Protein AF-A0A0U9HK05-F1 (afdb_monomer)

Radius of gyration: 22.25 Å; Cα contacts (8 Å, |Δi|>4): 189; chains: 1; bounding box: 46×42×66 Å

Secondary structure (DSSP, 8-state):
----HHHHHHHHHHHHHHHHHTT--------S-----------------------TTSEEEEEEESS-TTEEEEEEES--SSHHHHHHHHHHHHSTTTEEE-PPPS----EEEEEEEETTEEEEEEEEEETTSSPPPPHHHHHHHHHHHHH---HHHHHHHHHHHHHHHHHHHHHHHHHHH--

Foldseek 3Di:
DDPPVVVVVVVVVVVVVVVVVVPDPDDPDDDDDDDDPPPPPDDDDPDDDQPLDDDPQWDWWKKAFPVARQKIKIWIANDDDCLVVQLVVQCCVQVVNTIDGDDDDPDGDKAWDDWADDSNRTLTGMIMDGNVDDDDDDPVSVVSSNVSSHPGDPSVRVVVVCVPVVVVVVVVVVVVVVVVVVD

Solvent-accessible surface area (backbone atoms only — not comparable to full-atom values): 11291 Å² total; per-residue (Å²): 133,80,78,57,69,64,59,59,49,50,53,52,49,52,51,51,52,57,55,50,71,75,65,61,92,72,78,95,68,98,81,80,85,81,81,80,72,78,74,81,77,80,80,85,79,95,65,97,64,94,70,63,66,79,63,85,79,43,44,76,48,36,32,28,34,64,89,43,80,51,34,35,39,36,44,34,22,74,56,78,77,62,45,54,59,53,47,52,50,47,43,58,70,76,32,47,88,43,36,42,83,47,77,79,72,92,70,70,66,72,41,82,74,47,78,45,67,58,96,83,39,81,49,25,34,39,26,39,31,47,78,80,58,94,63,80,80,63,63,68,51,52,50,44,53,52,48,48,42,71,76,51,74,55,58,68,60,52,48,52,50,51,67,53,50,52,59,51,53,51,50,53,51,50,53,53,55,52,59,67,70,78,110

Structure (mmCIF, N/CA/C/O backbone):
data_AF-A0A0U9HK05-F1
#
_entry.id   AF-A0A0U9HK05-F1
#
loop_
_atom_site.group_PDB
_atom_site.id
_atom_site.type_symbol
_atom_site.label_atom_id
_atom_site.label_alt_id
_atom_site.label_comp_id
_atom_site.label_asym_id
_atom_site.label_entity_id
_atom_site.label_seq_id
_atom_site.pdbx_PDB_ins_code
_atom_site.Cartn_x
_atom_site.Cartn_y
_atom_site.Cartn_z
_atom_site.occupancy
_atom_site.B_iso_or_equiv
_atom_site.auth_seq_id
_atom_site.auth_comp_id
_atom_site.auth_asym_id
_atom_site.auth_atom_id
_atom_site.pdbx_PDB_model_num
ATOM 1 N N . MET A 1 1 ? 31.396 -0.029 -44.893 1.00 49.19 1 MET A N 1
ATOM 2 C CA . MET A 1 1 ? 31.646 0.138 -43.444 1.00 49.19 1 MET A CA 1
ATOM 3 C C . MET A 1 1 ? 31.163 -1.107 -42.710 1.00 49.19 1 MET A C 1
ATOM 5 O O . MET A 1 1 ? 29.984 -1.420 -42.778 1.00 49.19 1 MET A O 1
ATOM 9 N N . ARG A 1 2 ? 32.070 -1.879 -42.094 1.00 50.31 2 ARG A N 1
ATOM 10 C CA . ARG A 1 2 ? 31.708 -3.057 -41.290 1.00 50.31 2 ARG A CA 1
ATOM 11 C C . ARG A 1 2 ? 31.302 -2.562 -39.906 1.00 50.31 2 ARG A C 1
ATOM 13 O O . ARG A 1 2 ? 32.179 -2.267 -39.101 1.00 50.31 2 ARG A O 1
ATOM 20 N N . MET A 1 3 ? 29.998 -2.455 -39.641 1.00 43.31 3 MET A N 1
ATOM 21 C CA . MET A 1 3 ? 29.512 -2.382 -38.263 1.00 43.31 3 MET A CA 1
ATOM 22 C C . MET A 1 3 ? 30.142 -3.551 -37.507 1.00 43.31 3 MET A C 1
ATOM 24 O O . MET A 1 3 ? 29.974 -4.715 -37.882 1.00 43.31 3 MET A O 1
ATOM 28 N N . SER A 1 4 ? 30.971 -3.216 -36.521 1.00 52.31 4 SER A N 1
ATOM 29 C CA . SER A 1 4 ? 31.701 -4.181 -35.715 1.00 52.31 4 SER A CA 1
ATOM 30 C C . SER A 1 4 ? 30.691 -5.145 -35.104 1.00 52.31 4 SER A C 1
ATOM 32 O O . SER A 1 4 ? 29.853 -4.739 -34.299 1.00 52.31 4 SER A O 1
ATOM 34 N N . ARG A 1 5 ? 30.758 -6.424 -35.495 1.00 58.81 5 ARG A N 1
ATOM 35 C CA . ARG A 1 5 ? 29.936 -7.511 -34.934 1.00 58.81 5 ARG A CA 1
ATOM 36 C C . ARG A 1 5 ? 29.967 -7.516 -33.396 1.00 58.81 5 ARG A C 1
ATOM 38 O O . ARG A 1 5 ? 29.021 -7.981 -32.772 1.00 58.81 5 ARG A O 1
ATOM 45 N N . SER A 1 6 ? 31.002 -6.928 -32.798 1.00 59.84 6 SER A N 1
ATOM 46 C CA . SER A 1 6 ? 31.163 -6.737 -31.360 1.00 59.84 6 SER A CA 1
ATOM 47 C C . SER A 1 6 ? 30.109 -5.818 -30.727 1.00 59.84 6 SER A C 1
ATOM 49 O O . SER A 1 6 ? 29.679 -6.097 -29.615 1.00 59.84 6 SER A O 1
ATOM 51 N N . LEU A 1 7 ? 29.641 -4.765 -31.411 1.00 55.72 7 LEU A N 1
ATOM 52 C CA . LEU A 1 7 ? 28.614 -3.855 -30.867 1.00 55.72 7 LEU A CA 1
ATOM 53 C C . LEU A 1 7 ? 27.228 -4.510 -30.823 1.00 55.72 7 LEU A C 1
ATOM 55 O O . LEU A 1 7 ? 26.486 -4.333 -29.862 1.00 55.72 7 LEU A O 1
ATOM 59 N N . LEU A 1 8 ? 26.915 -5.319 -31.835 1.00 55.50 8 LEU A N 1
ATOM 60 C CA . LEU A 1 8 ? 25.677 -6.099 -31.901 1.00 55.50 8 LEU A CA 1
ATOM 61 C C . LEU A 1 8 ? 25.679 -7.239 -30.871 1.00 55.50 8 LEU A C 1
ATOM 63 O O . LEU A 1 8 ? 24.661 -7.518 -30.248 1.00 55.50 8 LEU A O 1
ATOM 67 N N . LEU A 1 9 ? 26.838 -7.859 -30.635 1.00 61.66 9 LEU A N 1
ATOM 68 C CA . LEU A 1 9 ? 26.995 -8.853 -29.572 1.00 61.66 9 LEU A CA 1
ATOM 69 C C . LEU A 1 9 ? 26.862 -8.230 -28.177 1.00 61.66 9 LEU A C 1
ATOM 71 O O . LEU A 1 9 ? 26.239 -8.839 -27.315 1.00 61.66 9 LEU A O 1
ATOM 75 N N . LEU A 1 10 ? 27.381 -7.019 -27.955 1.00 60.16 10 LEU A N 1
ATOM 76 C CA . LEU A 1 10 ? 27.265 -6.322 -26.669 1.00 60.16 10 LEU A CA 1
ATOM 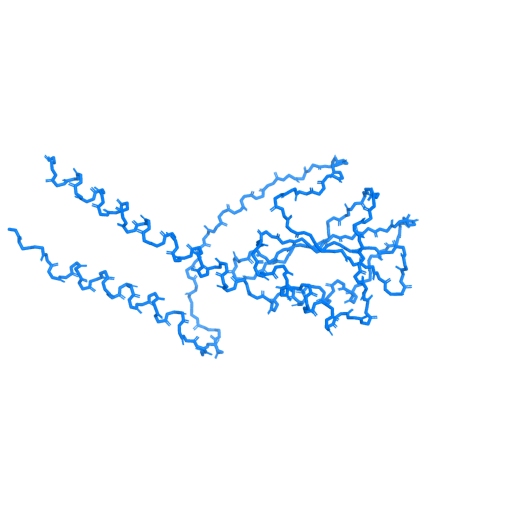77 C C . LEU A 1 10 ? 25.824 -5.909 -26.350 1.00 60.16 10 LEU A C 1
ATOM 79 O O . LEU A 1 10 ? 25.394 -6.076 -25.210 1.00 60.16 10 LEU A O 1
ATOM 83 N N . SER A 1 11 ? 25.059 -5.428 -27.334 1.00 55.12 11 SER A N 1
ATOM 84 C CA . SER A 1 11 ? 23.651 -5.079 -27.112 1.00 55.12 11 SER A CA 1
ATOM 85 C C . SER A 1 11 ? 22.790 -6.317 -26.855 1.00 55.12 11 SER A C 1
ATOM 87 O O . SER A 1 11 ? 21.985 -6.316 -25.927 1.00 55.12 11 SER A O 1
ATOM 89 N N . VAL A 1 12 ? 23.009 -7.411 -27.592 1.00 62.38 12 VAL A N 1
ATOM 90 C CA . VAL A 1 12 ? 22.304 -8.683 -27.364 1.00 62.38 12 VAL A CA 1
ATOM 91 C C . VAL A 1 12 ? 22.686 -9.299 -26.012 1.00 62.38 12 VAL A C 1
ATOM 93 O O . VAL A 1 12 ? 21.810 -9.789 -25.302 1.00 62.38 12 VAL A O 1
ATOM 96 N N . LEU A 1 13 ? 23.958 -9.221 -25.603 1.00 60.91 13 LEU A N 1
ATOM 97 C CA . LEU A 1 13 ? 24.407 -9.684 -24.287 1.00 60.91 13 LEU A CA 1
ATOM 98 C C . LEU A 1 13 ? 23.786 -8.851 -23.154 1.00 60.91 13 LEU A C 1
ATOM 100 O O . LEU A 1 13 ? 23.358 -9.422 -22.155 1.00 60.91 13 LEU A O 1
ATOM 104 N N . ALA A 1 14 ? 23.675 -7.529 -23.317 1.00 61.16 14 ALA A N 1
ATOM 105 C CA . ALA A 1 14 ? 23.023 -6.647 -22.347 1.00 61.16 14 ALA A CA 1
ATOM 106 C C . ALA A 1 14 ? 21.520 -6.947 -22.209 1.00 61.16 14 ALA A C 1
ATOM 108 O O . ALA A 1 14 ? 21.001 -6.996 -21.094 1.00 61.16 14 ALA A O 1
ATOM 109 N N . VAL A 1 15 ? 20.834 -7.229 -23.323 1.00 58.66 15 VAL A N 1
ATOM 110 C CA . VAL A 1 15 ? 19.419 -7.637 -23.326 1.00 58.66 15 VAL A CA 1
ATOM 111 C C . VAL A 1 15 ? 19.239 -9.015 -22.677 1.00 58.66 15 VAL A C 1
ATOM 113 O O . VAL A 1 15 ? 18.324 -9.197 -21.879 1.00 58.66 15 VAL A O 1
ATOM 116 N N . LEU A 1 16 ? 20.134 -9.973 -22.943 1.00 52.41 16 LEU A N 1
ATOM 117 C CA . LEU A 1 16 ? 20.108 -11.300 -22.312 1.00 52.41 16 LEU A CA 1
ATOM 118 C C . LEU A 1 16 ? 20.439 -11.253 -20.812 1.00 52.41 16 LEU A C 1
ATOM 120 O O . LEU A 1 16 ? 19.853 -12.008 -20.039 1.00 52.41 16 LEU A O 1
ATOM 124 N N . LEU A 1 17 ? 21.334 -10.359 -20.384 1.00 55.28 17 LEU A N 1
ATOM 125 C CA . LEU A 1 17 ? 21.619 -10.105 -18.968 1.00 55.28 17 LEU A CA 1
ATOM 126 C C . LEU A 1 17 ? 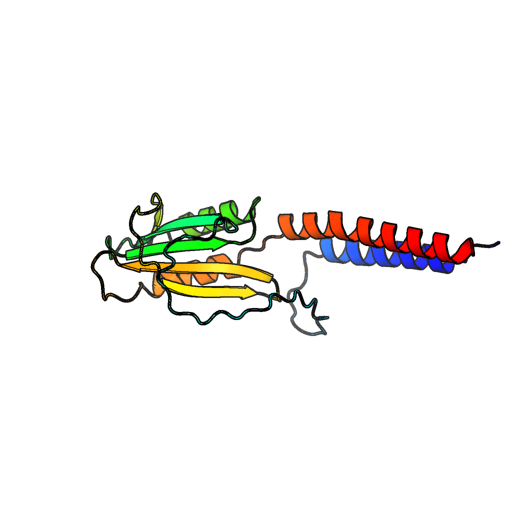20.408 -9.478 -18.267 1.00 55.28 17 LEU A C 1
ATOM 128 O O . LEU A 1 17 ? 20.022 -9.949 -17.200 1.00 55.28 17 LEU A O 1
ATOM 132 N N . ALA A 1 18 ? 19.747 -8.499 -18.891 1.00 52.81 18 ALA A N 1
ATOM 133 C CA . ALA A 1 18 ? 18.520 -7.902 -18.360 1.00 52.81 18 ALA A CA 1
ATOM 134 C C . ALA A 1 18 ? 17.355 -8.911 -18.294 1.00 52.81 18 ALA A C 1
ATOM 136 O O . ALA A 1 18 ? 16.607 -8.924 -17.319 1.00 52.81 18 ALA A O 1
ATOM 137 N N . ALA A 1 19 ? 17.239 -9.806 -19.282 1.00 48.12 19 ALA A N 1
ATOM 138 C CA . ALA A 1 19 ? 16.234 -10.870 -19.303 1.00 48.12 19 ALA A CA 1
ATOM 139 C C . ALA A 1 19 ? 16.541 -12.019 -18.322 1.00 48.12 19 ALA A C 1
ATOM 141 O O . ALA A 1 19 ? 15.626 -12.662 -17.811 1.00 48.12 19 ALA A O 1
ATOM 142 N N . ARG A 1 20 ? 17.816 -12.288 -18.004 1.00 44.47 20 ARG A N 1
ATOM 143 C CA . ARG A 1 20 ? 18.160 -13.248 -16.942 1.00 44.47 20 ARG A CA 1
ATOM 144 C C . ARG A 1 20 ? 17.818 -12.722 -15.552 1.00 44.47 20 ARG A C 1
ATOM 146 O O . ARG A 1 20 ? 17.373 -13.513 -14.724 1.00 44.47 20 ARG A O 1
ATOM 153 N N . VAL A 1 21 ? 17.946 -11.415 -15.314 1.00 44.81 21 VAL A N 1
ATOM 154 C CA . VAL A 1 21 ? 17.587 -10.779 -14.031 1.00 44.81 21 VAL A CA 1
ATOM 155 C C . VAL A 1 21 ? 16.088 -10.900 -13.721 1.00 44.81 21 VAL A C 1
ATOM 157 O O . VAL A 1 21 ? 15.712 -10.932 -12.554 1.00 44.81 21 VAL A O 1
ATOM 160 N N . THR A 1 22 ? 15.223 -11.054 -14.727 1.00 44.94 22 THR A N 1
ATOM 161 C CA . THR A 1 22 ? 13.774 -11.216 -14.522 1.00 44.94 22 THR A CA 1
ATOM 162 C C . THR A 1 22 ? 13.305 -12.667 -14.368 1.00 44.94 22 THR A C 1
ATOM 164 O O . THR A 1 22 ? 12.152 -12.876 -13.999 1.00 44.94 22 THR A O 1
ATOM 167 N N . SER A 1 23 ? 14.165 -13.670 -14.600 1.00 41.97 23 SER A N 1
ATOM 168 C CA . SER A 1 23 ? 13.777 -15.098 -14.563 1.00 41.97 23 SER A CA 1
ATOM 169 C C . SER A 1 23 ? 14.370 -15.915 -13.409 1.00 41.97 23 SER A C 1
ATOM 171 O O . SER A 1 23 ? 14.000 -17.073 -13.231 1.00 41.97 23 SER A O 1
ATOM 173 N N . ALA A 1 24 ? 15.256 -15.340 -12.594 1.00 41.91 24 ALA A N 1
ATOM 174 C CA . ALA A 1 24 ? 15.818 -16.042 -11.445 1.00 41.91 24 ALA A CA 1
ATOM 175 C C . ALA A 1 24 ? 14.900 -15.904 -10.219 1.00 41.91 24 ALA A C 1
ATOM 177 O O . ALA A 1 24 ? 14.986 -14.946 -9.454 1.00 41.91 24 ALA A O 1
ATOM 178 N N . GLN A 1 25 ? 14.041 -16.906 -10.027 1.00 43.03 25 GLN A N 1
ATOM 179 C CA . GLN A 1 25 ? 13.329 -17.189 -8.776 1.00 43.03 25 GLN A CA 1
ATOM 180 C C . GLN A 1 25 ? 14.249 -17.617 -7.613 1.00 43.03 25 GLN A C 1
ATOM 182 O O . GLN A 1 25 ? 13.749 -17.919 -6.536 1.00 43.03 25 GLN A O 1
ATOM 187 N N . ASP A 1 26 ? 15.572 -17.570 -7.769 1.00 39.78 26 ASP A N 1
ATOM 188 C CA . ASP A 1 26 ? 16.529 -17.985 -6.746 1.00 39.78 26 ASP A CA 1
ATOM 189 C C . ASP A 1 26 ? 17.519 -16.862 -6.442 1.00 39.78 26 ASP A C 1
ATOM 191 O O . ASP A 1 26 ? 18.476 -16.680 -7.181 1.00 39.78 26 ASP A O 1
ATOM 195 N N . PHE A 1 27 ? 17.320 -16.121 -5.347 1.00 39.31 27 PHE A N 1
ATOM 196 C CA . PHE A 1 27 ? 18.431 -15.495 -4.612 1.00 39.31 27 PHE A CA 1
ATOM 197 C C . PHE A 1 27 ? 18.046 -15.255 -3.141 1.00 39.31 27 PHE A C 1
ATOM 199 O O . PHE A 1 27 ? 17.923 -14.131 -2.650 1.00 39.31 27 PHE A O 1
ATOM 206 N N . MET A 1 28 ? 17.891 -16.365 -2.412 1.00 37.56 28 MET A N 1
ATOM 207 C CA . MET A 1 28 ? 18.321 -16.448 -1.016 1.00 37.56 28 MET A CA 1
ATOM 208 C C . MET A 1 28 ? 19.861 -16.500 -0.985 1.00 37.56 28 MET A C 1
ATOM 210 O O . MET A 1 28 ? 20.426 -17.584 -0.986 1.00 37.56 28 MET A O 1
ATOM 214 N N . ASN A 1 29 ? 20.552 -15.355 -1.001 1.00 30.38 29 ASN A N 1
ATOM 215 C CA . ASN A 1 29 ? 21.836 -15.161 -0.301 1.00 30.38 29 ASN A CA 1
ATOM 216 C C . ASN A 1 29 ? 22.283 -13.688 -0.413 1.00 30.38 29 ASN A C 1
ATOM 218 O O . ASN A 1 29 ? 22.373 -13.179 -1.534 1.00 30.38 29 ASN A O 1
ATOM 222 N N . PRO A 1 30 ? 22.566 -12.976 0.694 1.00 41.75 30 PRO A N 1
ATOM 223 C CA . PRO A 1 30 ? 22.964 -11.579 0.669 1.00 41.75 30 PRO A CA 1
ATOM 224 C C . PRO A 1 30 ? 24.490 -11.464 0.746 1.00 41.75 30 PRO A C 1
ATOM 226 O O . PRO A 1 30 ? 25.056 -11.198 1.800 1.00 41.75 30 PRO A O 1
ATOM 229 N N . SER A 1 31 ? 25.180 -11.631 -0.373 1.00 35.66 31 SER A N 1
ATOM 230 C CA . SER A 1 31 ? 26.559 -11.157 -0.489 1.00 35.66 31 SER A CA 1
ATOM 231 C C . SER A 1 31 ? 26.888 -10.918 -1.953 1.00 35.66 31 SER A C 1
ATOM 233 O O . SER A 1 31 ? 27.112 -11.860 -2.699 1.00 35.66 31 SER A O 1
ATOM 235 N N . LEU A 1 32 ? 26.853 -9.643 -2.356 1.00 33.50 32 LEU A N 1
ATOM 236 C CA . LEU A 1 32 ? 27.710 -8.992 -3.362 1.00 33.50 32 LEU A CA 1
ATOM 237 C C . LEU A 1 32 ? 26.986 -7.798 -4.006 1.00 33.50 32 LEU A C 1
ATOM 239 O O . LEU A 1 32 ? 25.974 -7.945 -4.680 1.00 33.50 32 LEU A O 1
ATOM 243 N N . GLY A 1 33 ? 27.562 -6.615 -3.770 1.00 36.81 33 GLY A N 1
ATOM 244 C CA . GLY A 1 33 ? 27.599 -5.459 -4.672 1.00 36.81 33 GLY A CA 1
ATOM 245 C C . GLY A 1 33 ? 26.298 -5.026 -5.343 1.00 36.81 33 GLY A C 1
ATOM 246 O O . GLY A 1 33 ? 26.100 -5.291 -6.524 1.00 36.81 33 GLY A O 1
ATOM 247 N N . TYR A 1 34 ? 25.467 -4.255 -4.640 1.00 31.67 34 TYR A N 1
ATOM 248 C CA . TYR A 1 34 ? 24.384 -3.516 -5.286 1.00 31.67 34 TYR A CA 1
ATOM 249 C C . TYR A 1 34 ? 24.901 -2.184 -5.838 1.00 31.67 34 TYR A C 1
ATOM 251 O O . TYR A 1 34 ? 25.326 -1.303 -5.091 1.00 31.67 34 TYR A O 1
ATOM 259 N N . VAL A 1 35 ? 24.830 -2.048 -7.163 1.00 32.53 35 VAL A N 1
ATOM 260 C CA . VAL A 1 35 ? 24.866 -0.766 -7.871 1.00 32.53 35 VAL A CA 1
ATOM 261 C C . VAL A 1 35 ? 23.647 0.034 -7.418 1.00 32.53 35 VAL A C 1
ATOM 263 O O . VAL A 1 35 ? 22.506 -0.375 -7.637 1.00 32.53 35 VAL A O 1
ATOM 266 N N . ALA A 1 36 ? 23.892 1.155 -6.746 1.00 32.69 36 ALA A N 1
ATOM 267 C CA . ALA A 1 36 ? 22.858 2.088 -6.339 1.00 32.69 36 ALA A CA 1
ATOM 268 C C . ALA A 1 36 ? 22.247 2.741 -7.586 1.00 32.69 36 ALA A C 1
ATOM 270 O O . ALA A 1 36 ? 22.845 3.628 -8.193 1.00 32.69 36 ALA A O 1
ATOM 271 N N . VAL A 1 37 ? 21.042 2.319 -7.967 1.00 34.41 37 VAL A N 1
ATOM 272 C CA . VAL A 1 37 ? 20.173 3.160 -8.792 1.00 34.41 37 VAL A CA 1
ATOM 273 C C . VAL A 1 37 ? 19.634 4.236 -7.855 1.00 34.41 37 VAL A C 1
ATOM 275 O O . VAL A 1 37 ? 18.656 4.026 -7.142 1.00 34.41 37 VAL A O 1
ATOM 278 N N . LEU A 1 38 ? 20.340 5.368 -7.801 1.00 27.58 38 LEU A N 1
ATOM 279 C CA . LEU A 1 38 ? 19.824 6.599 -7.217 1.00 27.58 38 LEU A CA 1
ATOM 280 C C . LEU A 1 38 ? 18.602 7.026 -8.039 1.00 27.58 38 LEU A C 1
ATOM 282 O O . LEU A 1 38 ? 18.730 7.682 -9.070 1.00 27.58 38 LEU A O 1
ATOM 286 N N . VAL A 1 39 ? 17.406 6.677 -7.572 1.00 34.19 39 VAL A N 1
ATOM 287 C CA . VAL A 1 39 ? 16.247 7.533 -7.811 1.00 34.19 39 VAL A CA 1
ATOM 288 C C . VAL A 1 39 ? 16.361 8.631 -6.767 1.00 34.19 39 VAL A C 1
ATOM 290 O O . VAL A 1 39 ? 16.113 8.412 -5.583 1.00 34.19 39 VAL A O 1
ATOM 293 N N . ALA A 1 40 ? 16.840 9.793 -7.198 1.00 30.20 40 ALA A N 1
ATOM 294 C CA . ALA A 1 40 ? 16.850 10.996 -6.388 1.00 30.20 40 ALA A CA 1
ATOM 295 C C . ALA A 1 40 ? 15.399 11.420 -6.113 1.00 30.20 40 ALA A C 1
ATOM 297 O O . ALA A 1 40 ? 14.821 12.212 -6.848 1.00 30.20 40 ALA A O 1
ATOM 298 N N . ALA A 1 41 ? 14.806 10.885 -5.049 1.00 35.34 41 ALA A N 1
ATOM 299 C CA . ALA A 1 41 ? 13.740 11.566 -4.338 1.00 35.34 41 ALA A CA 1
ATOM 300 C C . ALA A 1 41 ? 14.429 12.541 -3.376 1.00 35.34 41 ALA A C 1
ATOM 302 O O . ALA A 1 41 ? 14.757 12.195 -2.242 1.00 35.34 41 ALA A O 1
ATOM 303 N N . GLN A 1 42 ? 14.754 13.738 -3.870 1.00 33.09 42 GLN A N 1
ATOM 304 C CA . GLN A 1 42 ? 15.123 14.847 -2.996 1.00 33.09 42 GLN A CA 1
ATOM 305 C C . GLN A 1 42 ? 13.906 15.168 -2.126 1.00 33.09 42 GLN A C 1
ATOM 307 O O . GLN A 1 42 ? 12.907 15.692 -2.610 1.00 33.09 42 GLN A O 1
ATOM 312 N N . GLY A 1 43 ? 13.988 14.812 -0.847 1.00 37.16 43 GLY A N 1
ATOM 313 C CA . GLY A 1 43 ? 13.182 15.451 0.179 1.00 37.16 43 GLY A CA 1
ATOM 314 C C . GLY A 1 43 ? 13.756 16.830 0.487 1.00 37.16 43 GLY A C 1
ATOM 315 O O . GLY A 1 43 ? 14.968 17.000 0.443 1.00 37.16 43 GLY A O 1
ATOM 316 N N . THR A 1 44 ? 12.883 17.779 0.803 1.00 40.09 44 THR A N 1
ATOM 317 C CA . THR A 1 44 ? 12.893 18.516 2.076 1.00 40.09 44 THR A CA 1
ATOM 318 C C . THR A 1 44 ? 11.721 19.488 2.073 1.00 40.09 44 THR A C 1
ATOM 320 O O . THR A 1 44 ? 11.781 20.497 1.379 1.00 40.09 44 THR A O 1
ATOM 323 N N . SER A 1 45 ? 10.723 19.221 2.913 1.00 34.47 45 SER A N 1
ATOM 324 C CA . SER A 1 45 ? 9.906 20.271 3.523 1.00 34.47 45 SER A CA 1
ATOM 325 C C . SER A 1 45 ? 9.583 19.824 4.943 1.00 34.47 45 SER A C 1
ATOM 327 O O . SER A 1 45 ? 8.610 19.118 5.187 1.00 34.47 45 SER A O 1
ATOM 329 N N . ALA A 1 46 ? 10.456 20.188 5.881 1.00 43.91 46 ALA A N 1
ATOM 330 C CA . ALA A 1 46 ? 10.001 20.454 7.233 1.00 43.91 46 ALA A CA 1
ATOM 331 C C . ALA A 1 46 ? 9.306 21.813 7.154 1.00 43.91 46 ALA A C 1
ATOM 333 O O . ALA A 1 46 ? 9.976 22.841 7.188 1.00 43.91 46 ALA A O 1
ATOM 334 N N . ASP A 1 47 ? 7.993 21.806 6.951 1.00 33.31 47 ASP A N 1
ATOM 335 C CA . ASP A 1 47 ? 7.190 23.001 7.155 1.00 33.31 47 ASP A CA 1
ATOM 336 C C . ASP A 1 47 ? 5.888 22.607 7.843 1.00 33.31 47 ASP A C 1
ATOM 338 O O . ASP A 1 47 ? 5.056 21.865 7.321 1.00 33.31 47 ASP A O 1
ATOM 342 N N . SER A 1 48 ? 5.786 23.050 9.088 1.00 46.09 48 SER A N 1
ATOM 343 C CA . SER A 1 48 ? 4.597 22.986 9.914 1.00 46.09 48 SER A CA 1
ATOM 344 C C . SER A 1 48 ? 3.541 23.904 9.309 1.00 46.09 48 SER A C 1
ATOM 346 O O . SER A 1 48 ? 3.518 25.102 9.584 1.00 46.09 48 SER A O 1
ATOM 348 N N . SER A 1 49 ? 2.668 23.352 8.479 1.00 37.19 49 SER A N 1
ATOM 349 C CA . SER A 1 49 ? 1.441 24.021 8.064 1.00 37.19 49 SER A CA 1
ATOM 350 C C . SER A 1 49 ? 0.348 22.977 7.872 1.00 37.19 49 SER A C 1
ATOM 352 O O . SER A 1 49 ? 0.599 21.888 7.361 1.00 37.19 49 SER A O 1
ATOM 354 N N . ASP A 1 50 ? -0.841 23.304 8.374 1.00 41.44 50 ASP A N 1
ATOM 355 C CA . ASP A 1 50 ? -2.081 22.523 8.370 1.00 41.44 50 ASP A CA 1
ATOM 356 C C . ASP A 1 50 ? -2.605 22.224 6.950 1.00 41.44 50 ASP A C 1
ATOM 358 O O . ASP A 1 50 ? -3.752 22.521 6.613 1.00 41.44 50 ASP A O 1
ATOM 362 N N . ASP A 1 51 ? -1.800 21.604 6.092 1.00 40.31 51 ASP A N 1
ATOM 363 C CA . ASP A 1 51 ? -2.239 21.162 4.775 1.00 40.31 51 ASP A CA 1
ATOM 364 C C . ASP A 1 51 ? -2.829 19.754 4.877 1.00 40.31 51 ASP A C 1
ATOM 366 O O . ASP A 1 51 ? -2.257 18.729 4.514 1.00 40.31 51 ASP A O 1
ATOM 370 N N . SER A 1 52 ? -4.050 19.714 5.405 1.00 51.03 52 SER A N 1
ATOM 371 C CA . SER A 1 52 ? -4.894 18.516 5.499 1.00 51.03 52 SER A CA 1
ATOM 372 C C . SER A 1 52 ? -5.398 17.996 4.137 1.00 51.03 52 SER A C 1
ATOM 374 O O . SER A 1 52 ? -6.345 17.202 4.071 1.00 51.03 52 SER A O 1
ATOM 376 N N . SER A 1 53 ? -4.772 18.412 3.033 1.00 61.38 53 SER A N 1
ATOM 377 C CA . SER A 1 53 ? -5.073 17.924 1.695 1.00 61.38 53 SER A CA 1
ATOM 378 C C . SER A 1 53 ? -4.189 16.713 1.380 1.00 61.38 53 SER A C 1
ATOM 380 O O . SER A 1 53 ? -2.997 16.805 1.121 1.00 61.38 53 SER A O 1
ATOM 382 N N . MET A 1 54 ? -4.780 15.518 1.452 1.00 68.75 54 MET A N 1
ATOM 383 C CA . MET A 1 54 ? -4.115 14.299 0.981 1.00 68.75 54 MET A CA 1
ATOM 384 C C . MET A 1 54 ? -3.625 14.475 -0.460 1.00 68.75 54 MET A C 1
ATOM 386 O O . MET A 1 54 ? -4.393 14.916 -1.318 1.00 68.75 54 MET A O 1
ATOM 390 N N . ASP A 1 55 ? -2.375 14.095 -0.719 1.00 75.44 55 ASP A N 1
ATOM 391 C CA . ASP A 1 55 ? -1.715 14.286 -2.005 1.00 75.44 55 ASP A CA 1
ATOM 392 C C . ASP A 1 55 ? -2.416 13.487 -3.113 1.00 75.44 55 ASP A C 1
ATOM 394 O O . ASP A 1 55 ? -2.376 12.258 -3.151 1.00 75.44 55 ASP A O 1
ATOM 398 N N . SER A 1 56 ? -3.020 14.192 -4.072 1.00 72.25 56 SER A N 1
ATOM 399 C CA . SER A 1 56 ? -3.670 13.587 -5.245 1.00 72.25 56 SER A CA 1
ATOM 400 C C . SER A 1 56 ? -2.745 12.686 -6.077 1.00 72.25 56 SER A C 1
ATOM 402 O O . SER A 1 56 ? -3.220 11.886 -6.889 1.00 72.25 56 SER A O 1
ATOM 404 N N . SER A 1 57 ? -1.426 12.804 -5.891 1.00 78.06 57 SER A N 1
ATOM 405 C CA . SER A 1 57 ? -0.436 11.992 -6.576 1.00 78.06 57 SER A CA 1
ATOM 406 C C . SER A 1 57 ? -0.366 10.544 -6.055 1.00 78.06 57 SER A C 1
ATOM 408 O O . SER A 1 57 ? 0.078 9.648 -6.788 1.00 78.06 57 SER A O 1
ATOM 410 N N . LEU A 1 58 ? -0.868 10.296 -4.842 1.00 85.06 58 LEU A N 1
ATOM 411 C CA . LEU A 1 58 ? -0.798 9.016 -4.145 1.00 85.06 58 LEU A CA 1
ATOM 412 C C . LEU A 1 58 ? -2.136 8.273 -4.170 1.00 85.06 58 LEU A C 1
ATOM 414 O O . LEU A 1 58 ? -3.220 8.851 -4.226 1.00 85.06 58 LEU A O 1
ATOM 418 N N . THR A 1 59 ? -2.060 6.945 -4.102 1.00 89.88 59 THR A N 1
ATOM 419 C CA . THR A 1 59 ? -3.239 6.101 -3.881 1.00 89.88 59 THR A CA 1
ATOM 420 C C . THR A 1 59 ? -3.377 5.815 -2.395 1.00 89.88 59 THR A C 1
ATOM 422 O O . THR A 1 59 ? -2.424 5.342 -1.784 1.00 89.88 59 THR A O 1
ATOM 425 N N . TYR A 1 60 ? -4.558 6.063 -1.826 1.00 90.38 60 TYR A N 1
ATOM 426 C CA . TYR A 1 60 ? -4.829 5.857 -0.403 1.00 90.38 60 TYR A CA 1
ATOM 427 C C . TYR A 1 60 ? -5.774 4.682 -0.162 1.00 90.38 60 TYR A C 1
ATOM 429 O O . TYR A 1 60 ? -6.741 4.476 -0.896 1.00 90.38 60 TYR A O 1
ATOM 437 N N . SER A 1 61 ? -5.524 3.957 0.924 1.00 93.75 61 SER A N 1
ATOM 438 C CA . SER A 1 61 ? -6.473 3.023 1.532 1.00 93.75 61 SER A CA 1
ATOM 439 C C . SER A 1 61 ? -6.670 3.375 3.003 1.00 93.75 61 SER A C 1
ATOM 441 O O . SER A 1 61 ? -5.707 3.733 3.681 1.00 93.75 61 SER A O 1
ATOM 443 N N . PHE A 1 62 ? -7.913 3.300 3.479 1.00 94.25 62 PHE A N 1
ATOM 444 C CA . PHE A 1 62 ? -8.302 3.767 4.809 1.00 94.25 62 PHE A CA 1
ATOM 445 C C . PHE A 1 62 ? -8.759 2.613 5.685 1.00 94.25 62 PHE A C 1
ATOM 447 O O . PHE A 1 62 ? -9.512 1.734 5.255 1.00 94.25 62 PHE A O 1
ATOM 454 N N . TRP A 1 63 ? -8.313 2.653 6.932 1.00 95.44 63 TRP A N 1
ATOM 455 C CA . TRP A 1 63 ? -8.516 1.594 7.904 1.00 95.44 63 TRP A CA 1
ATOM 456 C C . TRP A 1 63 ? -8.882 2.204 9.250 1.00 95.44 63 TRP A C 1
ATOM 458 O O . TRP A 1 63 ? -8.459 3.310 9.577 1.00 95.44 63 TRP A O 1
ATOM 468 N N . ARG A 1 64 ? -9.682 1.489 10.030 1.00 94.56 64 ARG A N 1
ATOM 469 C CA . ARG A 1 64 ? -10.047 1.865 11.394 1.00 94.56 64 ARG A CA 1
ATOM 470 C C . ARG A 1 64 ? -9.619 0.769 12.347 1.00 94.56 64 ARG A C 1
ATOM 472 O O . ARG A 1 64 ? -9.846 -0.406 12.056 1.00 94.56 64 ARG A O 1
ATOM 479 N N . ASP A 1 65 ? -9.033 1.167 13.462 1.00 93.81 65 ASP A N 1
ATOM 480 C CA . ASP A 1 65 ? -8.646 0.263 14.539 1.00 93.81 65 ASP A CA 1
ATOM 481 C C . ASP A 1 65 ? -9.878 -0.453 15.129 1.00 93.81 65 ASP A C 1
ATOM 483 O O . ASP A 1 65 ? -10.954 0.134 15.286 1.00 93.81 65 ASP A O 1
ATOM 487 N N . VAL A 1 66 ? -9.739 -1.749 15.410 1.00 93.94 66 VAL A N 1
ATOM 488 C CA . VAL A 1 66 ? -10.793 -2.580 16.011 1.00 93.94 66 VAL A CA 1
ATOM 489 C C . VAL A 1 66 ? -10.943 -2.306 17.510 1.00 93.94 66 VAL A C 1
ATOM 491 O O . VAL A 1 66 ? -12.067 -2.295 18.014 1.00 93.94 66 VAL A O 1
ATOM 494 N N . LYS A 1 67 ? -9.835 -2.083 18.225 1.00 91.38 67 LYS A N 1
ATOM 495 C CA . LYS A 1 67 ? -9.804 -1.808 19.668 1.00 91.38 67 LYS A CA 1
ATOM 496 C C . LYS A 1 67 ? -10.172 -0.352 19.960 1.00 91.38 67 LYS A C 1
ATOM 498 O O . LYS A 1 67 ? -10.851 -0.089 20.952 1.00 91.38 67 LYS A O 1
ATOM 503 N N . ASN A 1 68 ? -9.750 0.583 19.106 1.00 90.50 68 ASN A N 1
ATOM 504 C CA . ASN A 1 68 ? -10.024 2.012 19.268 1.00 90.50 68 ASN A CA 1
ATOM 505 C C . ASN A 1 68 ? -10.784 2.603 18.063 1.00 90.50 68 ASN A C 1
ATOM 507 O O . ASN A 1 68 ? -10.168 3.091 17.120 1.00 90.50 68 ASN A O 1
ATOM 511 N N . PRO A 1 69 ? -12.126 2.675 18.088 1.00 88.88 69 PRO A N 1
ATOM 512 C CA . PRO A 1 69 ? -12.906 3.121 16.931 1.00 88.88 69 PRO A CA 1
ATOM 513 C C . PRO A 1 69 ? -12.680 4.592 16.534 1.00 88.88 69 PRO A C 1
ATOM 515 O O . PRO A 1 69 ? -13.113 4.990 15.453 1.00 88.88 69 PRO A O 1
ATOM 518 N N . ASN A 1 70 ? -12.019 5.392 17.377 1.00 90.25 70 ASN A N 1
ATOM 519 C CA . ASN A 1 70 ? -11.648 6.775 17.067 1.00 90.25 70 ASN A CA 1
ATOM 520 C C . ASN A 1 70 ? -10.285 6.884 16.365 1.00 90.25 70 ASN A C 1
ATOM 522 O O . ASN A 1 70 ? -9.927 7.974 15.917 1.00 90.25 70 ASN A O 1
ATOM 526 N N . GLN A 1 71 ? -9.539 5.780 16.272 1.00 92.00 71 GLN A N 1
ATOM 527 C CA . GLN A 1 71 ? -8.245 5.703 15.611 1.00 92.00 71 GLN A CA 1
ATOM 528 C C . GLN A 1 71 ? -8.411 5.225 14.164 1.00 92.00 71 GLN A C 1
ATOM 530 O O . GLN A 1 71 ? -8.955 4.154 13.877 1.00 92.00 71 GLN A O 1
ATOM 535 N N . PHE A 1 72 ? -7.902 6.033 13.244 1.00 92.75 72 PHE A N 1
ATOM 536 C CA . PHE A 1 72 ? -7.923 5.797 11.812 1.00 92.75 72 PHE A CA 1
ATOM 537 C C . PHE A 1 72 ? -6.503 5.759 11.267 1.00 92.75 72 PHE A C 1
ATOM 539 O O . PHE A 1 72 ? -5.611 6.450 11.752 1.00 92.75 72 PHE A O 1
ATOM 546 N N . TYR A 1 73 ? -6.329 4.985 10.206 1.00 93.94 73 TYR A N 1
ATOM 547 C CA . TYR A 1 73 ? -5.086 4.854 9.474 1.00 93.94 73 TYR A CA 1
ATOM 548 C C . TYR A 1 73 ? -5.334 5.079 7.990 1.00 93.94 73 TYR A C 1
ATOM 550 O O . TYR A 1 73 ? -6.356 4.671 7.432 1.00 93.94 73 TYR A O 1
ATOM 558 N N . ALA A 1 74 ? -4.365 5.701 7.344 1.00 93.56 74 ALA A N 1
ATOM 559 C CA . ALA A 1 74 ? -4.275 5.856 5.914 1.00 93.56 74 ALA A CA 1
ATOM 560 C C . ALA A 1 74 ? -2.950 5.253 5.461 1.00 93.56 74 ALA A C 1
ATOM 562 O O . ALA A 1 74 ? -1.880 5.670 5.895 1.00 93.56 74 ALA A O 1
ATOM 563 N N . VAL A 1 75 ? -3.027 4.270 4.572 1.00 94.88 75 VAL A N 1
ATOM 564 C CA . VAL A 1 75 ? -1.856 3.723 3.890 1.00 94.88 75 VAL A CA 1
ATOM 565 C C . VAL A 1 75 ? -1.834 4.315 2.493 1.00 94.88 75 VAL A C 1
ATOM 567 O O . VAL A 1 75 ? -2.769 4.096 1.717 1.00 94.88 75 VAL A O 1
ATOM 570 N N . SER A 1 76 ? -0.788 5.077 2.194 1.00 93.75 76 SER A N 1
ATOM 571 C CA . SER A 1 76 ? -0.586 5.743 0.912 1.00 93.75 76 SER A CA 1
ATOM 572 C C . SER A 1 76 ? 0.514 5.058 0.110 1.00 93.75 76 SER A C 1
ATOM 574 O O . SER A 1 76 ? 1.501 4.593 0.674 1.00 93.75 76 SER A O 1
ATOM 576 N N . THR A 1 77 ? 0.359 4.978 -1.209 1.00 92.88 77 THR A N 1
ATOM 577 C CA . THR A 1 77 ? 1.360 4.386 -2.104 1.00 92.88 77 THR A CA 1
ATOM 578 C C . THR A 1 77 ? 1.518 5.223 -3.369 1.00 92.88 77 THR A C 1
ATOM 580 O O . THR A 1 77 ? 0.525 5.644 -3.966 1.00 92.88 77 THR A O 1
ATOM 583 N N . SER A 1 78 ? 2.756 5.406 -3.826 1.00 89.62 78 SER A N 1
ATOM 584 C CA . SER A 1 78 ? 3.090 6.096 -5.083 1.00 89.62 78 SER A CA 1
ATOM 585 C C . SER A 1 78 ? 2.793 5.248 -6.333 1.00 89.62 78 SER A C 1
ATOM 587 O O . SER A 1 78 ? 2.520 5.770 -7.415 1.00 89.62 78 SER A O 1
ATOM 589 N N . TRP A 1 79 ? 2.758 3.923 -6.184 1.00 90.62 79 TRP A N 1
ATOM 590 C CA . TRP A 1 79 ? 2.360 2.974 -7.226 1.00 90.62 79 TRP A CA 1
ATOM 591 C C . TRP A 1 79 ? 0.840 2.964 -7.413 1.00 90.62 79 TRP A C 1
ATOM 593 O O . TRP A 1 79 ? 0.111 2.877 -6.432 1.00 90.62 79 TRP A O 1
ATOM 603 N N . ARG A 1 80 ? 0.344 3.012 -8.659 1.00 87.06 80 ARG A N 1
ATOM 604 C CA . ARG A 1 80 ? -1.098 3.210 -8.940 1.00 87.06 80 ARG A CA 1
ATOM 605 C C . ARG A 1 80 ? -1.833 2.032 -9.580 1.00 87.06 80 ARG A C 1
ATOM 607 O O . ARG A 1 80 ? -3.055 2.067 -9.676 1.00 87.06 80 ARG A O 1
ATOM 614 N N . LEU A 1 81 ? -1.122 1.015 -10.065 1.00 87.94 81 LEU A N 1
ATOM 615 C CA . LEU A 1 81 ? -1.733 -0.042 -10.878 1.00 87.94 81 LEU A CA 1
ATOM 616 C C . LEU A 1 81 ? -2.269 -1.194 -10.015 1.00 87.94 81 LEU A C 1
ATOM 618 O O . LEU A 1 81 ? -3.406 -1.177 -9.544 1.00 87.94 81 LEU A O 1
ATOM 622 N N . SER A 1 82 ? -1.458 -2.227 -9.829 1.00 90.69 82 SER A N 1
ATOM 623 C CA . SER A 1 82 ? -1.811 -3.452 -9.113 1.00 90.69 82 SER A CA 1
ATOM 624 C C . SER A 1 82 ? -1.400 -3.397 -7.644 1.00 90.69 82 SER A C 1
ATOM 626 O O . SER A 1 82 ? -2.089 -3.946 -6.783 1.00 90.69 82 SER A O 1
ATOM 628 N N . TYR A 1 83 ? -0.313 -2.691 -7.347 1.00 91.69 83 TYR A N 1
ATOM 629 C CA . TYR A 1 83 ? 0.303 -2.651 -6.034 1.00 91.69 83 TYR A CA 1
ATOM 630 C C . TYR A 1 83 ? -0.645 -2.206 -4.906 1.00 91.69 83 TYR A C 1
ATOM 632 O O . TYR A 1 83 ? -0.747 -2.961 -3.935 1.00 91.69 83 TYR A O 1
ATOM 640 N N . PRO A 1 84 ? -1.433 -1.111 -5.025 1.00 92.06 84 PRO A N 1
ATOM 641 C CA . PRO A 1 84 ? -2.389 -0.736 -3.977 1.00 92.06 84 PRO A CA 1
ATOM 642 C C . PRO A 1 84 ? -3.379 -1.858 -3.658 1.00 92.06 84 PRO A C 1
ATOM 644 O O . PRO A 1 84 ? -3.647 -2.149 -2.497 1.00 92.06 84 PRO A O 1
ATOM 647 N N . LYS A 1 85 ? -3.872 -2.560 -4.689 1.00 91.38 85 LYS A N 1
ATOM 648 C CA . LYS A 1 85 ? -4.820 -3.673 -4.526 1.00 91.38 85 LYS A CA 1
ATOM 649 C C . LYS A 1 85 ? -4.180 -4.858 -3.801 1.00 91.38 85 LYS A C 1
ATOM 651 O O . LYS A 1 85 ? -4.840 -5.496 -2.981 1.00 91.38 85 LYS A O 1
ATOM 656 N N . HIS A 1 86 ? -2.914 -5.161 -4.090 1.00 93.44 86 HIS A N 1
ATOM 657 C CA . HIS A 1 86 ? -2.173 -6.220 -3.403 1.00 93.44 86 HIS A CA 1
ATOM 658 C C . HIS A 1 86 ? -1.909 -5.878 -1.936 1.00 93.44 86 HIS A C 1
ATOM 660 O O . HIS A 1 86 ? -2.122 -6.736 -1.077 1.00 93.44 86 HIS A O 1
ATOM 666 N N . VAL A 1 87 ? -1.514 -4.633 -1.656 1.00 94.94 87 VAL A N 1
ATOM 667 C CA . VAL A 1 87 ? -1.334 -4.125 -0.291 1.00 94.94 87 VAL A CA 1
ATOM 668 C C . VAL A 1 87 ? -2.650 -4.216 0.476 1.00 94.94 87 VAL A C 1
ATOM 670 O O . VAL A 1 87 ? -2.699 -4.896 1.496 1.00 94.94 87 VAL A O 1
ATOM 673 N N . SER A 1 88 ? -3.742 -3.639 -0.040 1.00 94.06 88 SER A N 1
ATOM 674 C CA . SER A 1 88 ? -5.036 -3.671 0.651 1.00 94.06 88 SER A CA 1
ATOM 675 C C . SER A 1 88 ? -5.527 -5.095 0.901 1.00 94.06 88 SER A C 1
ATOM 677 O O . SER A 1 88 ? -5.972 -5.396 2.003 1.00 94.06 88 SER A O 1
ATOM 679 N N . ARG A 1 89 ? -5.383 -6.005 -0.074 1.00 94.12 89 ARG A N 1
ATOM 680 C CA . ARG A 1 89 ? -5.736 -7.420 0.117 1.00 94.12 89 ARG A CA 1
ATOM 681 C C . ARG A 1 89 ? -4.932 -8.050 1.252 1.00 94.12 89 ARG A C 1
ATOM 683 O O . 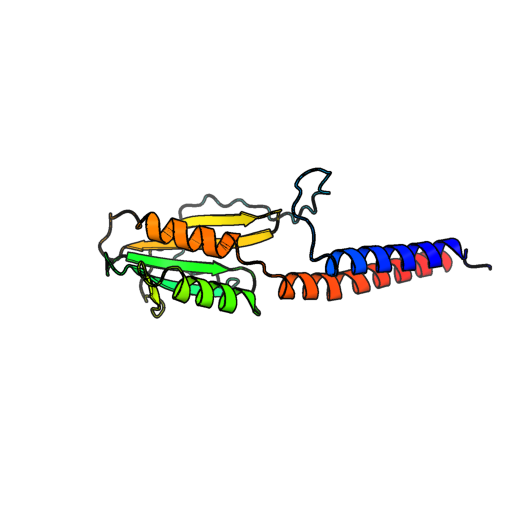ARG A 1 89 ? -5.516 -8.717 2.099 1.00 94.12 89 ARG A O 1
ATOM 690 N N . LYS A 1 90 ? -3.611 -7.844 1.274 1.00 96.00 90 LYS A N 1
ATOM 691 C CA . LYS A 1 90 ? -2.754 -8.392 2.329 1.00 96.00 90 LYS A CA 1
ATOM 692 C C . LYS A 1 90 ? -3.100 -7.817 3.697 1.00 96.00 90 LYS A C 1
ATOM 694 O O . LYS A 1 90 ? -3.202 -8.601 4.632 1.00 96.00 90 LYS A O 1
ATOM 699 N N . ILE A 1 91 ? -3.366 -6.514 3.796 1.00 95.75 91 ILE A N 1
ATOM 700 C CA . ILE A 1 91 ? -3.842 -5.882 5.034 1.00 95.75 91 ILE A CA 1
ATOM 701 C C . ILE A 1 91 ? -5.129 -6.559 5.512 1.00 95.75 91 ILE A C 1
ATOM 703 O O . ILE A 1 91 ? -5.194 -6.996 6.656 1.00 95.75 91 ILE A O 1
ATOM 707 N N . THR A 1 92 ? -6.125 -6.726 4.636 1.00 94.00 92 THR A N 1
ATOM 708 C CA . THR A 1 92 ? -7.379 -7.404 5.001 1.00 94.00 92 THR A CA 1
ATOM 709 C C . THR A 1 92 ? -7.146 -8.839 5.467 1.00 94.00 92 THR A C 1
ATOM 711 O O . THR A 1 92 ? -7.855 -9.312 6.342 1.00 94.00 92 THR A O 1
ATOM 714 N N . THR A 1 93 ? -6.167 -9.557 4.916 1.00 94.56 93 THR A N 1
ATOM 715 C CA . THR A 1 93 ? -5.908 -10.946 5.327 1.00 94.56 93 THR A CA 1
ATOM 716 C C . THR A 1 93 ? -5.041 -11.069 6.580 1.00 94.56 93 THR A C 1
ATOM 718 O O . THR A 1 93 ? -5.303 -11.938 7.402 1.00 94.56 93 THR A O 1
ATOM 721 N N . GLN A 1 94 ? -4.020 -10.224 6.733 1.00 96.12 94 GLN A N 1
ATOM 722 C CA . GLN A 1 94 ? -2.979 -10.363 7.759 1.00 96.12 94 GLN A CA 1
ATOM 723 C C . GLN A 1 94 ? -3.231 -9.472 8.979 1.00 96.12 94 GLN A C 1
ATOM 725 O O . GLN A 1 94 ? -2.878 -9.856 10.086 1.00 96.12 94 GLN A O 1
ATOM 730 N N . CYS A 1 95 ? -3.876 -8.318 8.793 1.00 95.44 95 CYS A N 1
ATOM 731 C CA . CYS A 1 95 ? -4.137 -7.333 9.846 1.00 95.44 95 CYS A CA 1
ATOM 732 C C . CYS A 1 95 ? -5.622 -7.271 10.253 1.00 95.44 95 CYS A C 1
ATOM 734 O O . CYS A 1 95 ? -6.011 -6.364 10.983 1.00 95.44 95 CYS A O 1
ATOM 736 N N . SER A 1 96 ? -6.469 -8.209 9.805 1.00 92.12 96 SER A N 1
ATOM 737 C CA . SER A 1 96 ? -7.929 -8.196 10.053 1.00 92.12 96 SER A CA 1
ATOM 738 C C . SER A 1 96 ? -8.328 -8.155 11.525 1.00 92.12 96 SER A C 1
ATOM 740 O O . SER A 1 96 ? -9.393 -7.642 11.855 1.00 92.12 96 SER A O 1
ATOM 742 N N . GLN A 1 97 ? -7.498 -8.711 12.406 1.00 94.31 97 GLN A N 1
ATOM 743 C CA . GLN A 1 97 ? -7.746 -8.706 13.849 1.00 94.31 97 GLN A CA 1
ATOM 744 C C . GLN A 1 97 ? -7.502 -7.329 14.483 1.00 94.31 97 GLN A C 1
ATOM 746 O O . GLN A 1 97 ? -8.004 -7.060 15.569 1.00 94.31 97 GLN A O 1
ATOM 751 N N . LEU A 1 98 ? -6.734 -6.473 13.807 1.00 94.44 98 LEU A N 1
ATOM 752 C CA . LEU A 1 98 ? -6.300 -5.169 14.302 1.00 94.44 98 LEU A CA 1
ATOM 753 C C . LEU A 1 98 ? -7.099 -4.039 13.657 1.00 94.44 98 LEU A C 1
ATOM 755 O O . LEU A 1 98 ? -7.399 -3.045 14.311 1.00 94.44 98 LEU A O 1
ATOM 759 N N . VAL A 1 99 ? -7.458 -4.185 12.377 1.00 95.38 99 VAL A N 1
ATOM 760 C CA . VAL A 1 99 ? -8.076 -3.107 11.603 1.00 95.38 99 VAL A CA 1
ATOM 761 C C . VAL A 1 99 ? -9.197 -3.576 10.683 1.00 95.38 99 VAL A C 1
ATOM 763 O O . VAL A 1 99 ? -9.219 -4.701 10.185 1.00 95.38 99 VAL A O 1
ATOM 766 N N . THR A 1 100 ? -10.116 -2.657 10.401 1.00 95.62 100 THR A N 1
ATOM 767 C CA . THR A 1 100 ? -11.249 -2.843 9.489 1.00 95.62 100 THR A CA 1
ATOM 768 C C . THR A 1 100 ? -11.221 -1.812 8.363 1.00 95.62 100 THR A C 1
ATOM 770 O O . THR A 1 100 ? -10.837 -0.665 8.600 1.00 95.62 100 THR A O 1
ATOM 773 N N . PRO A 1 101 ? -11.599 -2.184 7.126 1.00 94.94 101 PRO A N 1
ATOM 774 C CA . PRO A 1 101 ? -11.647 -1.240 6.016 1.00 94.94 101 PRO A CA 1
ATOM 775 C C . PRO A 1 101 ? -12.765 -0.218 6.238 1.00 94.94 101 PRO A C 1
ATOM 777 O O . PRO A 1 101 ? -13.878 -0.578 6.628 1.00 94.94 101 PRO A O 1
ATOM 780 N N . VAL A 1 102 ? -12.485 1.051 5.951 1.00 93.56 102 VAL A N 1
ATOM 781 C CA . VAL A 1 102 ? -13.463 2.140 6.073 1.00 93.56 102 VAL A CA 1
ATOM 782 C C . VAL A 1 102 ? -13.393 3.085 4.880 1.00 93.56 102 VAL A C 1
ATOM 784 O O . VAL A 1 102 ? -12.421 3.102 4.127 1.00 93.56 102 VAL A O 1
ATOM 787 N N . HIS A 1 103 ? -14.444 3.882 4.700 1.00 88.75 103 HIS A N 1
ATOM 788 C CA . HIS A 1 103 ? -14.387 5.016 3.784 1.00 88.75 103 HIS A CA 1
ATOM 789 C C . HIS A 1 103 ? -13.510 6.120 4.375 1.00 88.75 103 HIS A C 1
ATOM 791 O O . HIS A 1 103 ? -13.345 6.201 5.594 1.00 88.75 103 HIS A O 1
ATOM 797 N N . ARG A 1 104 ? -12.962 6.977 3.503 1.00 83.31 104 ARG A N 1
ATOM 798 C CA . ARG A 1 104 ? -12.165 8.134 3.915 1.00 83.31 104 ARG A CA 1
ATOM 799 C C . ARG A 1 104 ? -12.952 8.975 4.935 1.00 83.31 104 ARG A C 1
ATOM 801 O O . ARG A 1 104 ? -14.025 9.464 4.583 1.00 83.31 104 ARG A O 1
ATOM 808 N N . PRO A 1 105 ? -12.422 9.186 6.150 1.00 78.31 105 PRO A N 1
ATOM 809 C CA . PRO A 1 105 ? -12.981 10.152 7.089 1.00 78.31 105 PRO A CA 1
ATOM 810 C C . PRO A 1 105 ? -13.000 11.556 6.464 1.00 78.31 105 PRO A C 1
ATOM 812 O O . PRO A 1 105 ? -12.012 11.967 5.854 1.00 78.31 105 PRO A O 1
ATOM 815 N N . TRP A 1 106 ? -14.108 12.290 6.611 1.00 69.69 106 TRP A N 1
ATOM 816 C CA . TRP A 1 106 ? -14.268 13.644 6.049 1.00 69.69 106 TRP A CA 1
ATOM 817 C C . TRP A 1 106 ? -13.395 14.709 6.721 1.00 69.69 106 TRP A C 1
ATOM 819 O O . TRP A 1 106 ? -13.214 15.797 6.185 1.00 69.69 106 TRP A O 1
ATOM 829 N N . GLU A 1 107 ? -12.869 14.405 7.896 1.00 68.62 107 GLU A N 1
ATOM 830 C CA . GLU A 1 107 ? -12.202 15.356 8.772 1.00 68.62 107 GLU A CA 1
ATOM 831 C C . GLU A 1 107 ? -10.668 15.323 8.573 1.00 68.62 107 GLU A C 1
ATOM 833 O O . GLU A 1 107 ? -10.079 14.268 8.311 1.00 68.62 107 GLU A O 1
ATOM 838 N N . GLY A 1 108 ? -10.018 16.487 8.701 1.00 70.81 108 GLY A N 1
ATOM 839 C CA . GLY A 1 108 ? -8.560 16.660 8.597 1.00 70.81 108 GLY A CA 1
ATOM 840 C C . GLY A 1 108 ? -7.781 16.216 9.847 1.00 70.81 108 GLY A C 1
ATOM 841 O O . GLY A 1 108 ? -8.341 15.612 10.761 1.00 70.81 108 GLY A O 1
ATOM 842 N N . GLY A 1 109 ? -6.481 16.526 9.903 1.00 77.75 109 GLY A N 1
ATOM 843 C CA . GLY A 1 109 ? -5.619 16.191 11.051 1.00 77.75 109 GLY A CA 1
ATOM 844 C C . GLY A 1 109 ? -4.940 14.822 10.951 1.00 77.75 109 GLY A C 1
ATOM 845 O O . GLY A 1 109 ? -4.891 14.078 11.926 1.00 77.75 109 GLY A O 1
ATOM 846 N N . TRP A 1 110 ? -4.464 14.470 9.756 1.00 83.94 110 TRP A N 1
ATOM 847 C CA . TRP A 1 110 ? -3.634 13.286 9.546 1.00 83.94 110 TRP A CA 1
ATOM 848 C C . TRP A 1 110 ? -2.198 13.577 9.966 1.00 83.94 110 TRP A C 1
ATOM 850 O O . TRP A 1 110 ? -1.623 14.574 9.537 1.00 83.94 110 TRP A O 1
ATOM 860 N N . VAL A 1 111 ? -1.623 12.692 10.772 1.00 84.75 111 VAL A N 1
ATOM 861 C CA . VAL A 1 111 ? -0.218 12.747 11.169 1.00 84.75 111 VAL A CA 1
ATOM 862 C C . VAL A 1 111 ? 0.548 11.730 10.340 1.00 84.75 111 VAL A C 1
ATOM 864 O O . VAL A 1 111 ? 0.118 10.589 10.185 1.00 84.75 111 VAL A O 1
ATOM 867 N N . HIS 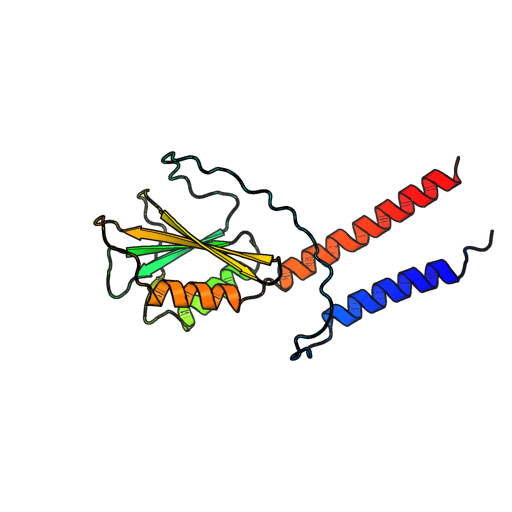A 1 112 ? 1.660 12.156 9.748 1.00 80.12 112 HIS A N 1
ATOM 868 C CA . HIS A 1 112 ? 2.547 11.248 9.036 1.00 80.12 112 HIS A CA 1
ATOM 869 C C . HIS A 1 112 ? 3.415 10.493 10.042 1.00 80.12 112 HIS A C 1
ATOM 871 O O . HIS A 1 112 ? 4.272 11.103 10.680 1.00 80.12 112 HIS A O 1
ATOM 877 N N . ASP A 1 113 ? 3.217 9.180 10.157 1.00 78.38 113 ASP A N 1
ATOM 878 C CA . ASP A 1 113 ? 3.938 8.374 11.145 1.00 78.38 113 ASP A CA 1
ATOM 879 C C . ASP A 1 113 ? 5.207 7.778 10.530 1.00 78.38 113 ASP A C 1
ATOM 881 O O . ASP A 1 113 ? 6.320 7.986 11.022 1.00 78.38 113 ASP A O 1
ATOM 885 N N . HIS A 1 114 ? 5.061 7.053 9.415 1.00 82.00 114 HIS A N 1
ATOM 886 C CA . HIS A 1 114 ? 6.152 6.260 8.854 1.00 82.00 114 HIS A CA 1
ATOM 887 C C . HIS A 1 114 ? 6.114 6.126 7.334 1.00 82.00 114 HIS A C 1
ATOM 889 O O . HIS A 1 114 ? 5.102 5.756 6.747 1.00 82.00 114 HIS A O 1
ATOM 895 N N . SER A 1 115 ? 7.272 6.318 6.699 1.00 89.06 115 SER A N 1
ATOM 896 C CA . SER A 1 115 ? 7.514 5.943 5.305 1.00 89.06 115 SER A CA 1
ATOM 897 C C . SER A 1 115 ? 8.265 4.614 5.233 1.00 89.06 115 SER A C 1
ATOM 899 O O . SER A 1 115 ? 9.236 4.384 5.959 1.00 89.06 115 SER A O 1
ATOM 901 N N . VAL A 1 116 ? 7.813 3.720 4.356 1.00 91.25 116 VAL A N 1
ATOM 902 C CA . VAL A 1 116 ? 8.390 2.393 4.159 1.00 91.25 116 VAL A CA 1
ATOM 903 C C . VAL A 1 116 ? 9.089 2.363 2.811 1.00 91.25 116 VAL A C 1
ATOM 905 O O . VAL A 1 116 ? 8.473 2.508 1.762 1.00 91.25 116 VAL A O 1
ATOM 908 N N . SER A 1 117 ? 10.390 2.092 2.825 1.00 89.81 117 SER A N 1
ATOM 909 C CA . SER A 1 117 ? 11.172 1.831 1.617 1.00 89.81 117 SER A CA 1
ATOM 910 C C . SER A 1 117 ? 11.974 0.541 1.774 1.00 89.81 117 SER A C 1
ATOM 912 O O . SER A 1 117 ? 12.313 0.126 2.885 1.00 89.81 117 SER A O 1
ATOM 914 N N . ASN A 1 118 ? 12.248 -0.142 0.662 1.00 85.94 118 ASN A N 1
ATOM 915 C CA . ASN A 1 118 ? 13.078 -1.346 0.658 1.00 85.94 118 ASN A CA 1
ATOM 916 C C . ASN A 1 118 ? 13.910 -1.418 -0.627 1.00 85.94 118 ASN A C 1
ATOM 918 O O . ASN A 1 118 ? 13.361 -1.314 -1.724 1.00 85.94 118 ASN A O 1
ATOM 922 N N . ARG A 1 119 ? 15.230 -1.615 -0.495 1.00 83.44 119 ARG A N 1
ATOM 923 C CA . ARG A 1 119 ? 16.197 -1.676 -1.613 1.00 83.44 119 ARG A CA 1
ATOM 924 C C . ARG A 1 119 ? 16.074 -0.495 -2.594 1.00 83.44 119 ARG A C 1
ATOM 926 O O . ARG A 1 119 ? 16.084 -0.694 -3.803 1.00 83.44 119 ARG A O 1
ATOM 933 N N 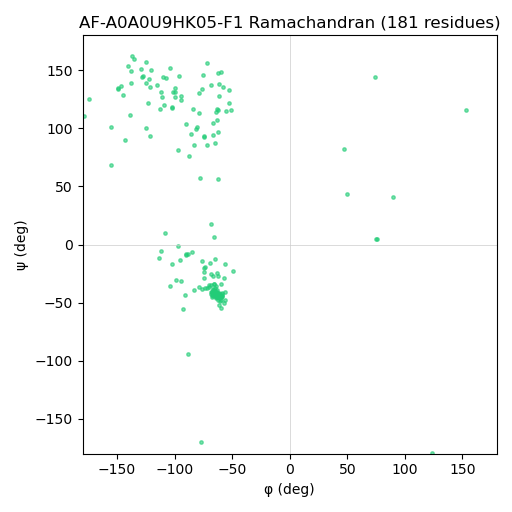. GLY A 1 120 ? 15.914 0.724 -2.073 1.00 83.50 120 GLY A N 1
ATOM 934 C CA . GLY A 1 120 ? 15.780 1.944 -2.886 1.00 83.50 120 GLY A CA 1
ATOM 935 C C . GLY A 1 120 ? 14.419 2.124 -3.568 1.00 83.50 120 GLY A C 1
ATOM 936 O O . GLY A 1 120 ? 14.240 3.071 -4.324 1.00 83.50 120 GLY A O 1
ATOM 937 N N . VAL A 1 121 ? 13.456 1.239 -3.303 1.00 85.50 121 VAL A N 1
ATOM 938 C CA . VAL A 1 121 ? 12.086 1.341 -3.813 1.00 85.50 121 VAL A CA 1
ATOM 939 C C . VAL A 1 121 ? 11.185 1.854 -2.695 1.00 85.50 121 VAL A C 1
ATOM 941 O O . VAL A 1 121 ? 11.036 1.179 -1.671 1.00 85.50 121 VAL A O 1
ATOM 944 N N . ASP A 1 122 ? 10.574 3.021 -2.900 1.00 90.12 122 ASP A N 1
ATOM 945 C CA . ASP A 1 122 ? 9.489 3.521 -2.051 1.00 90.12 122 ASP A CA 1
ATOM 946 C C . ASP A 1 122 ? 8.301 2.548 -2.102 1.00 90.12 122 ASP A C 1
ATOM 948 O O . ASP A 1 122 ? 7.865 2.136 -3.178 1.00 90.12 122 ASP A O 1
ATOM 952 N N . LYS A 1 123 ? 7.809 2.125 -0.940 1.00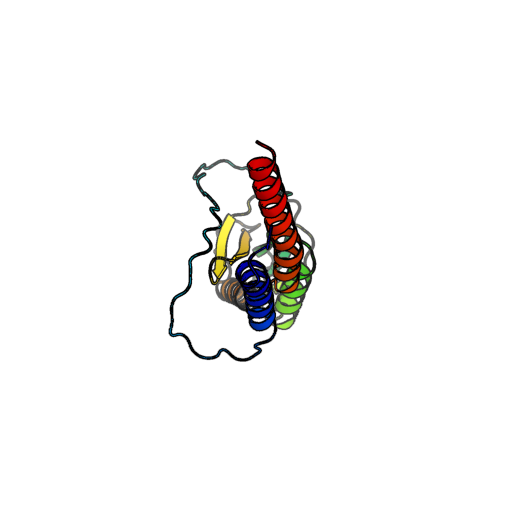 91.25 123 LYS A N 1
ATOM 953 C CA . LYS A 1 123 ? 6.676 1.199 -0.809 1.00 91.25 123 LYS A CA 1
ATOM 954 C C . LYS A 1 123 ? 5.396 1.922 -0.443 1.00 91.25 123 LYS A C 1
ATOM 956 O O . LYS A 1 123 ? 4.331 1.333 -0.629 1.00 91.25 123 LYS A O 1
ATOM 961 N N . GLY A 1 124 ? 5.492 3.155 0.039 1.00 93.38 124 GLY A N 1
ATOM 962 C CA . GLY A 1 124 ? 4.373 3.907 0.570 1.00 93.38 124 GLY A CA 1
ATOM 963 C C . GLY A 1 124 ? 4.604 4.370 2.000 1.00 93.38 124 GLY A C 1
ATOM 964 O O . GLY A 1 124 ? 5.637 4.101 2.610 1.00 93.38 124 GLY A O 1
ATOM 965 N N . SER A 1 125 ? 3.609 5.052 2.548 1.00 93.25 125 SER A N 1
ATOM 966 C CA . SER A 1 125 ? 3.649 5.565 3.912 1.00 93.25 125 SER A CA 1
ATOM 967 C C . SER A 1 125 ? 2.358 5.302 4.669 1.00 93.25 125 SER A C 1
ATOM 969 O O . SER A 1 125 ? 1.307 5.041 4.083 1.00 93.25 125 SER A O 1
ATOM 971 N N . ILE A 1 126 ? 2.472 5.353 5.987 1.00 94.00 126 ILE A N 1
ATOM 972 C CA . ILE A 1 126 ? 1.403 5.183 6.952 1.00 94.00 126 ILE A CA 1
ATOM 973 C C . ILE A 1 126 ? 1.191 6.539 7.615 1.00 94.00 126 ILE A C 1
ATOM 975 O O . ILE A 1 126 ? 2.138 7.216 8.024 1.00 94.00 126 ILE A O 1
ATOM 979 N N . SER A 1 127 ? -0.065 6.944 7.675 1.00 91.62 127 SER A N 1
ATOM 980 C CA . SER A 1 127 ? -0.508 8.107 8.423 1.00 91.62 127 SER A CA 1
ATOM 981 C C . SER A 1 127 ? -1.641 7.698 9.338 1.00 91.62 127 SER A C 1
ATOM 983 O O . SER A 1 127 ? -2.480 6.877 8.961 1.00 91.62 127 SER A O 1
ATOM 985 N N . SER A 1 128 ? -1.699 8.296 10.510 1.00 91.12 128 SER A N 1
ATOM 986 C CA . SER A 1 128 ? -2.690 7.983 11.516 1.00 91.12 128 SER A CA 1
ATOM 987 C C . SER A 1 128 ? -3.435 9.237 11.931 1.00 91.12 128 SER A C 1
ATOM 989 O O . SER A 1 128 ? -3.009 10.375 11.713 1.00 91.12 128 SER A O 1
ATOM 991 N N . ARG A 1 129 ? -4.633 9.029 12.458 1.00 87.62 129 ARG A N 1
ATOM 992 C CA . ARG A 1 129 ? -5.505 10.098 12.911 1.00 87.62 129 ARG A CA 1
ATOM 993 C C . ARG A 1 129 ? -6.336 9.600 14.069 1.00 87.62 129 ARG A C 1
ATOM 995 O O . ARG A 1 129 ? -6.980 8.560 13.969 1.00 87.62 129 ARG A O 1
ATOM 1002 N N . ASN A 1 130 ? -6.405 10.408 15.116 1.00 86.62 130 ASN A N 1
ATOM 1003 C CA . ASN A 1 130 ? -7.292 10.161 16.233 1.00 86.62 130 ASN A CA 1
ATOM 1004 C C . ASN A 1 130 ? -8.381 11.233 16.293 1.00 86.62 130 ASN A C 1
ATOM 1006 O O . ASN A 1 130 ? -8.087 12.407 16.515 1.00 86.62 130 ASN A O 1
ATOM 1010 N N . ALA A 1 131 ? -9.639 10.833 16.116 1.00 79.31 131 ALA A N 1
ATOM 1011 C CA . ALA A 1 131 ? -10.776 11.749 16.159 1.00 79.31 131 ALA A CA 1
ATOM 1012 C C . ALA A 1 131 ? -11.041 12.325 17.564 1.00 79.31 131 ALA A C 1
ATOM 1014 O O . ALA A 1 131 ? -11.599 13.412 17.679 1.00 79.31 131 ALA A O 1
ATOM 1015 N N . ALA A 1 132 ? -10.630 11.626 18.628 1.00 76.12 132 ALA A N 1
ATOM 1016 C CA . ALA A 1 132 ? -10.795 12.068 20.014 1.00 76.12 132 ALA A CA 1
ATOM 1017 C C . ALA A 1 132 ? -9.611 12.908 20.535 1.00 76.12 132 ALA A C 1
ATOM 1019 O O . ALA A 1 132 ? -9.703 13.483 21.618 1.00 76.12 132 ALA A O 1
ATOM 1020 N N . GLY A 1 133 ? -8.521 13.004 19.762 1.00 65.25 133 GLY A N 1
ATOM 1021 C CA . GLY A 1 133 ? -7.292 13.697 20.142 1.00 65.25 133 GLY A CA 1
ATOM 1022 C C . GLY A 1 133 ? -6.446 12.933 21.173 1.00 65.25 133 GLY A C 1
ATOM 1023 O O . GLY A 1 133 ? -6.949 12.267 22.074 1.00 65.25 133 GLY A O 1
ATOM 1024 N N . GLY A 1 134 ? -5.121 13.029 21.043 1.00 63.84 134 GLY A N 1
ATOM 1025 C CA . GLY A 1 134 ? -4.183 12.707 22.126 1.00 63.84 134 GLY A CA 1
ATOM 1026 C C . GLY A 1 134 ? -3.918 11.229 22.443 1.00 63.84 134 GLY A C 1
ATOM 1027 O O . GLY A 1 134 ? -3.178 10.968 23.387 1.00 63.84 134 GLY A O 1
ATOM 1028 N N . THR A 1 135 ? -4.457 10.257 21.696 1.00 68.25 135 THR A N 1
ATOM 1029 C CA . THR A 1 135 ? -4.028 8.848 21.830 1.00 68.25 135 THR A CA 1
ATOM 1030 C C . THR A 1 135 ? -3.037 8.485 20.733 1.00 68.25 135 THR A C 1
ATOM 1032 O O . THR A 1 135 ? -3.290 8.759 19.560 1.00 68.25 135 THR A O 1
ATOM 1035 N N . ALA A 1 136 ? -1.923 7.866 21.127 1.00 80.06 136 ALA A N 1
ATOM 1036 C CA . ALA A 1 136 ? -0.960 7.308 20.190 1.00 80.06 136 ALA A CA 1
ATOM 1037 C C . ALA A 1 136 ? -1.608 6.183 19.353 1.00 80.06 136 ALA A C 1
ATOM 1039 O O . ALA A 1 136 ? -2.493 5.486 19.864 1.00 80.06 136 ALA A O 1
ATOM 1040 N N . PRO A 1 137 ? -1.187 6.006 18.092 1.00 84.62 137 PRO A N 1
ATOM 1041 C CA . PRO A 1 137 ? -1.625 4.884 17.267 1.00 84.62 137 PRO A CA 1
ATOM 1042 C C . PRO A 1 137 ? -1.262 3.526 17.898 1.00 84.62 137 PRO A C 1
ATOM 1044 O O . PRO A 1 137 ? -0.249 3.405 18.590 1.00 84.62 137 PRO A O 1
ATOM 1047 N N . ASP A 1 138 ? -2.084 2.494 17.658 1.00 91.00 138 ASP A N 1
ATOM 1048 C CA . ASP A 1 138 ? -1.764 1.108 18.036 1.00 91.00 138 ASP A CA 1
ATOM 1049 C C . ASP A 1 138 ? -0.517 0.638 17.269 1.00 91.00 138 ASP A C 1
ATOM 1051 O O . ASP A 1 138 ? -0.512 0.537 16.036 1.00 91.00 138 ASP A O 1
ATOM 1055 N N . SER A 1 139 ? 0.542 0.343 18.023 1.00 92.31 139 SER A N 1
ATOM 1056 C CA . SER A 1 139 ? 1.834 -0.089 17.498 1.00 92.31 139 SER A CA 1
ATOM 1057 C C . SER A 1 139 ? 1.775 -1.466 16.833 1.00 92.31 139 SER A C 1
ATOM 1059 O O . SER A 1 139 ? 2.555 -1.729 15.915 1.00 92.31 139 SER A O 1
ATOM 1061 N N . GLU A 1 140 ? 0.841 -2.341 17.226 1.00 94.81 140 GLU A N 1
ATOM 1062 C CA . GLU A 1 140 ? 0.635 -3.638 16.572 1.00 94.81 140 GLU A CA 1
ATOM 1063 C C . GLU A 1 140 ? 0.071 -3.447 15.160 1.00 94.81 140 GLU A C 1
ATOM 1065 O O . GLU A 1 140 ? 0.519 -4.098 14.209 1.00 94.81 140 GLU A O 1
ATOM 1070 N N . ALA A 1 141 ? -0.887 -2.526 15.006 1.00 93.81 141 ALA A N 1
ATOM 1071 C CA . ALA A 1 141 ? -1.478 -2.202 13.711 1.00 93.81 141 ALA A CA 1
ATOM 1072 C C . ALA A 1 141 ? -0.430 -1.590 12.770 1.00 93.81 141 ALA A C 1
ATOM 1074 O O . ALA A 1 141 ? -0.285 -2.036 11.629 1.00 93.81 141 ALA A O 1
ATOM 1075 N N . GLU A 1 142 ? 0.362 -0.635 13.263 1.00 93.69 142 GLU A N 1
ATOM 1076 C CA . GLU A 1 142 ? 1.452 -0.018 12.500 1.00 93.69 142 GLU A CA 1
ATOM 1077 C C . GLU A 1 142 ? 2.535 -1.014 12.088 1.00 93.69 142 GLU A C 1
ATOM 1079 O O . GLU A 1 142 ? 2.988 -1.006 10.936 1.00 93.69 142 GLU A O 1
ATOM 1084 N N . ALA A 1 143 ? 2.927 -1.913 12.995 1.00 95.25 143 ALA A N 1
ATOM 1085 C CA . ALA A 1 143 ? 3.867 -2.981 12.685 1.00 95.25 143 ALA A CA 1
ATOM 1086 C C . ALA A 1 143 ? 3.306 -3.907 11.595 1.00 95.25 143 ALA A C 1
ATOM 1088 O O . ALA A 1 143 ? 4.026 -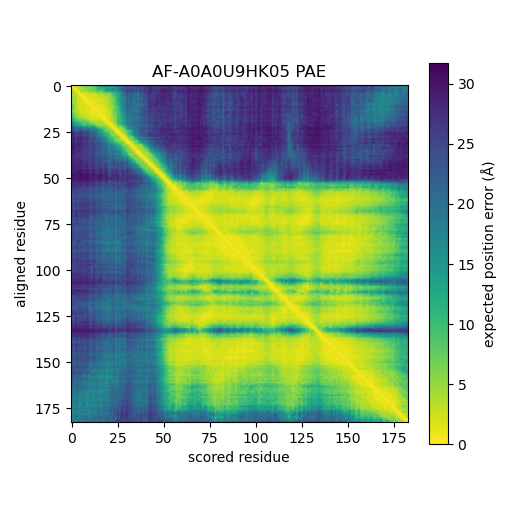4.265 10.659 1.00 95.25 143 ALA A O 1
ATOM 1089 N N . CYS A 1 144 ? 2.013 -4.244 11.660 1.00 96.06 144 CYS A N 1
ATOM 1090 C CA . CYS A 1 144 ? 1.360 -5.060 10.641 1.00 96.06 144 CYS A CA 1
ATOM 1091 C C . CYS A 1 144 ? 1.363 -4.372 9.268 1.00 96.06 144 CYS A C 1
ATOM 1093 O O . CYS A 1 144 ? 1.788 -4.974 8.279 1.00 96.06 144 CYS A O 1
ATOM 1095 N N . PHE A 1 145 ? 0.982 -3.092 9.194 1.00 96.56 145 PHE A N 1
ATOM 1096 C CA . PHE A 1 145 ? 1.040 -2.320 7.948 1.00 96.56 145 PHE A CA 1
ATOM 1097 C C . PHE A 1 145 ? 2.457 -2.230 7.387 1.00 96.56 145 PHE A C 1
ATOM 1099 O O . PHE A 1 145 ? 2.669 -2.451 6.193 1.00 96.56 145 PHE A O 1
ATOM 1106 N N . THR A 1 146 ? 3.435 -1.956 8.249 1.00 95.62 146 THR A N 1
ATOM 1107 C CA . THR A 1 146 ? 4.844 -1.859 7.864 1.00 95.62 146 THR A CA 1
ATOM 1108 C C . THR A 1 146 ? 5.338 -3.171 7.266 1.00 95.62 146 THR A C 1
ATOM 1110 O O . THR A 1 146 ? 5.975 -3.162 6.211 1.00 95.62 146 THR A O 1
ATOM 1113 N N . ASN A 1 147 ? 5.007 -4.304 7.887 1.00 96.38 147 ASN A N 1
ATOM 1114 C CA . ASN A 1 147 ? 5.371 -5.624 7.378 1.00 96.38 147 ASN A CA 1
ATOM 1115 C C . ASN A 1 147 ? 4.699 -5.911 6.032 1.00 96.38 147 ASN A C 1
ATOM 1117 O O . ASN A 1 147 ? 5.377 -6.296 5.080 1.00 96.38 147 ASN A O 1
ATOM 1121 N N . VAL A 1 148 ? 3.400 -5.618 5.891 1.00 96.31 148 VAL A N 1
ATOM 1122 C CA . VAL A 1 148 ? 2.698 -5.781 4.610 1.00 96.31 148 VAL A CA 1
ATOM 1123 C C . VAL A 1 148 ? 3.348 -4.944 3.504 1.00 96.31 148 VAL A C 1
ATOM 1125 O O . VAL A 1 148 ? 3.548 -5.455 2.399 1.00 96.31 148 VAL A O 1
ATOM 1128 N N . LEU A 1 149 ? 3.701 -3.685 3.773 1.00 94.81 149 LEU A N 1
ATOM 1129 C CA . LEU A 1 149 ? 4.370 -2.812 2.803 1.00 94.81 149 LEU A CA 1
ATOM 1130 C C . LEU A 1 149 ? 5.779 -3.311 2.451 1.00 94.81 149 LEU A C 1
ATOM 1132 O O . LEU A 1 149 ? 6.161 -3.300 1.280 1.00 94.81 149 LEU A O 1
ATOM 1136 N N . ARG A 1 150 ? 6.548 -3.793 3.435 1.00 93.88 150 ARG A N 1
ATOM 1137 C CA . ARG A 1 150 ? 7.895 -4.349 3.214 1.00 93.88 150 ARG A CA 1
ATOM 1138 C C . ARG A 1 150 ? 7.873 -5.619 2.370 1.00 93.88 150 ARG A C 1
ATOM 1140 O O . ARG A 1 150 ? 8.699 -5.752 1.462 1.00 93.88 150 ARG A O 1
ATOM 1147 N N . ASP A 1 151 ? 6.914 -6.501 2.636 1.00 93.31 151 ASP A N 1
ATOM 1148 C CA . ASP A 1 151 ? 6.789 -7.819 2.006 1.00 93.31 151 ASP A CA 1
ATOM 1149 C C . ASP A 1 151 ? 6.046 -7.778 0.668 1.00 93.31 151 ASP A C 1
ATOM 1151 O O . ASP A 1 151 ? 5.919 -8.790 -0.030 1.00 93.31 151 ASP A O 1
ATOM 1155 N N . THR A 1 152 ? 5.487 -6.627 0.297 1.00 92.06 152 THR A N 1
ATOM 1156 C CA . THR A 1 152 ? 4.800 -6.457 -0.983 1.00 92.06 152 THR A CA 1
ATOM 1157 C C . THR A 1 152 ? 5.726 -5.769 -1.970 1.00 92.06 152 THR A C 1
ATOM 1159 O O . THR A 1 152 ? 6.317 -4.717 -1.715 1.00 92.06 152 THR A O 1
ATOM 1162 N N . TYR A 1 153 ? 5.893 -6.388 -3.137 1.00 89.38 153 TYR A N 1
ATOM 1163 C CA . TYR A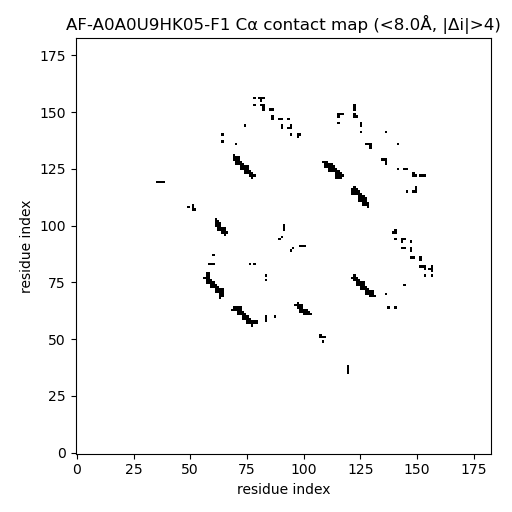 1 153 ? 6.766 -5.867 -4.178 1.00 89.38 153 TYR A CA 1
ATOM 1164 C C . TYR A 1 153 ? 5.944 -5.389 -5.380 1.00 89.38 153 TYR A C 1
ATOM 1166 O O . TYR A 1 153 ? 5.138 -6.173 -5.881 1.00 89.38 153 TYR A O 1
ATOM 1174 N N . PRO A 1 154 ? 6.129 -4.141 -5.857 1.00 89.69 154 PRO A N 1
ATOM 1175 C CA . PRO A 1 154 ? 5.464 -3.618 -7.051 1.00 89.69 154 PRO A CA 1
ATOM 1176 C C . PRO A 1 154 ? 6.151 -4.163 -8.314 1.00 89.69 154 PRO A C 1
ATOM 1178 O O . PRO A 1 154 ? 6.714 -3.422 -9.118 1.00 89.69 154 PRO A O 1
ATOM 1181 N N . SER A 1 155 ? 6.213 -5.491 -8.448 1.00 85.69 155 SER A N 1
ATOM 1182 C CA . SER A 1 155 ? 6.971 -6.165 -9.509 1.00 85.69 155 SER A CA 1
ATOM 1183 C C . SER A 1 155 ? 6.431 -5.838 -10.897 1.00 85.69 155 SER A C 1
ATOM 1185 O O . SER A 1 155 ? 7.213 -5.626 -11.821 1.00 85.69 155 SER A O 1
ATOM 1187 N N . LEU A 1 156 ? 5.107 -5.756 -11.037 1.00 85.44 156 LEU A N 1
ATOM 1188 C CA . LEU A 1 156 ? 4.448 -5.431 -12.297 1.00 85.44 156 LEU A CA 1
ATOM 1189 C C . LEU A 1 156 ? 4.739 -3.988 -12.713 1.00 85.44 156 LEU A C 1
ATOM 1191 O O . LEU A 1 156 ? 5.084 -3.740 -13.864 1.00 85.44 156 LEU A O 1
ATOM 1195 N N . GLU A 1 157 ? 4.641 -3.038 -11.788 1.00 84.00 157 GLU A N 1
ATOM 1196 C CA . GLU A 1 157 ? 4.891 -1.626 -12.063 1.00 84.00 157 GLU A CA 1
ATOM 1197 C C . GLU A 1 157 ? 6.360 -1.375 -12.408 1.00 84.00 157 GLU A C 1
ATOM 1199 O O . GLU A 1 157 ? 6.652 -0.678 -13.378 1.00 84.00 157 GLU A O 1
ATOM 1204 N N . ILE A 1 158 ? 7.283 -1.993 -11.665 1.00 85.81 158 ILE A N 1
ATOM 1205 C CA . ILE A 1 158 ? 8.718 -1.935 -11.967 1.00 85.81 158 ILE A CA 1
ATOM 1206 C C . ILE A 1 158 ? 9.002 -2.577 -13.328 1.00 85.81 158 ILE A C 1
ATOM 1208 O O . ILE A 1 158 ? 9.756 -2.017 -14.122 1.00 85.81 158 ILE A O 1
ATOM 1212 N N . GLY A 1 159 ? 8.377 -3.718 -13.628 1.00 84.62 159 GLY A N 1
ATOM 1213 C CA . GLY A 1 159 ? 8.510 -4.390 -14.919 1.00 84.62 159 GLY A CA 1
ATOM 1214 C C . GLY A 1 159 ? 8.028 -3.525 -16.084 1.00 84.62 159 GLY A C 1
ATOM 1215 O O . GLY A 1 159 ? 8.714 -3.437 -17.099 1.00 84.62 159 GLY A O 1
ATOM 1216 N N . LEU A 1 160 ? 6.895 -2.833 -15.929 1.00 85.38 160 LEU A N 1
ATOM 1217 C CA . LEU A 1 160 ? 6.377 -1.897 -16.931 1.00 85.38 160 LEU A CA 1
ATOM 1218 C C . LEU A 1 160 ? 7.285 -0.676 -17.108 1.00 85.38 160 LEU A C 1
ATOM 1220 O O . LEU A 1 160 ? 7.562 -0.289 -18.242 1.00 85.38 160 LEU A O 1
ATOM 1224 N N . LEU A 1 161 ? 7.789 -0.099 -16.013 1.00 85.12 161 LEU A N 1
ATOM 1225 C CA . LEU A 1 161 ? 8.743 1.010 -16.075 1.00 85.12 161 LEU A CA 1
ATOM 1226 C C . LEU A 1 161 ? 10.023 0.599 -16.802 1.00 85.12 161 LEU A C 1
ATOM 1228 O O . LEU A 1 161 ? 10.454 1.294 -17.719 1.00 85.12 161 LEU A O 1
ATOM 1232 N N . ALA A 1 162 ? 10.606 -0.547 -16.449 1.00 85.75 162 ALA A N 1
ATOM 1233 C CA . ALA A 1 162 ? 11.790 -1.066 -17.123 1.00 85.75 162 ALA A CA 1
ATOM 1234 C C . ALA A 1 162 ? 11.506 -1.368 -18.605 1.00 85.75 162 ALA A C 1
ATOM 1236 O O . ALA A 1 162 ? 12.281 -0.975 -19.476 1.00 85.75 162 ALA A O 1
ATOM 1237 N N . GLY A 1 163 ? 10.367 -1.999 -18.900 1.00 85.06 163 GLY A N 1
ATOM 1238 C CA . GLY A 1 163 ? 9.937 -2.326 -20.258 1.00 85.06 163 GLY A CA 1
ATOM 1239 C C . GLY A 1 163 ? 9.714 -1.104 -21.151 1.00 85.06 163 GLY A C 1
ATOM 1240 O O . GLY A 1 163 ? 9.894 -1.213 -22.358 1.00 85.06 163 GLY A O 1
ATOM 1241 N N . PHE A 1 164 ? 9.374 0.056 -20.582 1.00 86.00 164 PHE A N 1
ATOM 1242 C CA . PHE A 1 164 ? 9.203 1.306 -21.326 1.00 86.00 164 PHE A CA 1
ATOM 1243 C C . PHE A 1 164 ? 10.494 2.134 -21.408 1.00 86.00 164 PHE A C 1
ATOM 1245 O O . PHE A 1 164 ? 10.846 2.638 -22.473 1.00 86.00 164 PHE A O 1
ATOM 1252 N N . LEU A 1 165 ? 11.240 2.254 -20.306 1.00 86.38 165 LEU A N 1
ATOM 1253 C CA . LEU A 1 165 ? 12.429 3.108 -20.233 1.00 86.38 165 LEU A CA 1
ATOM 1254 C C . LEU A 1 165 ? 13.631 2.530 -20.988 1.00 86.38 165 LEU A C 1
ATOM 1256 O O . LEU A 1 165 ? 14.361 3.281 -21.632 1.00 86.38 165 LEU A O 1
ATOM 1260 N N . VAL A 1 166 ? 13.831 1.209 -20.955 1.00 87.38 166 VAL A N 1
ATOM 1261 C CA . VAL A 1 166 ? 14.951 0.552 -21.651 1.00 87.38 166 VAL A CA 1
ATOM 1262 C C . VAL A 1 166 ? 14.904 0.763 -23.173 1.00 87.38 166 VAL A C 1
ATOM 1264 O O . VAL A 1 166 ? 15.907 1.231 -23.719 1.00 87.38 166 VAL A O 1
ATOM 1267 N N . PRO A 1 167 ? 13.798 0.483 -23.896 1.00 86.50 167 PRO A N 1
ATOM 1268 C CA . PRO A 1 167 ? 13.766 0.694 -25.343 1.00 86.50 167 PRO A CA 1
ATOM 1269 C C . PRO A 1 167 ? 13.882 2.171 -25.724 1.00 86.50 167 PRO A C 1
ATOM 1271 O O . PRO A 1 167 ? 14.532 2.481 -26.720 1.00 86.50 167 PRO A O 1
ATOM 1274 N N . ILE A 1 168 ? 13.325 3.089 -24.925 1.00 87.56 168 ILE A N 1
ATOM 1275 C CA . ILE A 1 168 ? 13.487 4.533 -25.150 1.00 87.56 168 ILE A CA 1
ATOM 1276 C C . ILE A 1 168 ? 14.952 4.940 -24.996 1.00 87.56 168 ILE A C 1
ATOM 1278 O O . ILE A 1 168 ? 15.480 5.649 -25.849 1.00 87.56 168 ILE A O 1
ATOM 1282 N N . GLY A 1 169 ? 15.636 4.451 -23.959 1.00 87.88 169 GLY A N 1
ATOM 1283 C CA . GLY A 1 169 ? 17.065 4.694 -23.770 1.00 87.88 169 GLY A CA 1
ATOM 1284 C C . GLY A 1 169 ? 17.905 4.186 -24.945 1.00 87.88 169 GLY A C 1
ATOM 1285 O O . GLY A 1 169 ? 18.782 4.901 -25.430 1.00 87.88 169 GLY A O 1
ATOM 1286 N N . ILE A 1 170 ? 17.593 2.991 -25.459 1.00 88.12 170 ILE A N 1
ATOM 1287 C CA . ILE A 1 170 ? 18.250 2.432 -26.650 1.00 88.12 170 ILE A CA 1
ATOM 1288 C C . ILE A 1 170 ? 17.979 3.306 -27.880 1.00 88.12 170 ILE A C 1
ATOM 1290 O O . ILE A 1 170 ? 18.911 3.611 -28.620 1.00 88.12 170 ILE A O 1
ATOM 1294 N N . LEU A 1 171 ? 16.734 3.738 -28.094 1.00 88.62 171 LEU A N 1
ATOM 1295 C CA . LEU A 1 171 ? 16.365 4.584 -29.229 1.00 88.62 171 LEU A CA 1
ATOM 1296 C C . LEU A 1 171 ? 17.102 5.929 -29.197 1.00 88.62 171 LEU A C 1
ATOM 1298 O O . LEU A 1 171 ? 17.657 6.338 -30.212 1.00 88.62 171 LEU A O 1
ATOM 1302 N N . ILE A 1 172 ? 17.159 6.590 -28.036 1.00 89.19 172 ILE A N 1
ATOM 1303 C CA . ILE A 1 172 ? 17.896 7.851 -27.857 1.00 89.19 172 ILE A CA 1
ATOM 1304 C C . ILE A 1 172 ? 19.377 7.651 -28.190 1.00 89.19 172 ILE A C 1
ATOM 1306 O O . ILE A 1 172 ? 19.963 8.461 -28.908 1.00 89.19 172 ILE A O 1
ATOM 1310 N N . LEU A 1 173 ? 19.974 6.556 -27.713 1.00 88.62 173 LEU A N 1
ATOM 1311 C CA . LEU A 1 173 ? 21.375 6.239 -27.975 1.00 88.62 173 LEU A CA 1
ATOM 1312 C C . LEU A 1 173 ? 21.631 5.978 -29.467 1.00 88.62 173 LEU A C 1
ATOM 1314 O O . LEU A 1 173 ? 22.597 6.505 -30.014 1.00 88.62 173 LEU A O 1
ATOM 1318 N N . LEU A 1 174 ? 20.746 5.241 -30.147 1.00 87.56 174 LEU A N 1
ATOM 1319 C CA . LEU A 1 174 ? 20.829 5.024 -31.595 1.00 87.56 174 LEU A CA 1
ATOM 1320 C C . LEU A 1 174 ? 20.707 6.339 -32.375 1.00 87.56 174 LEU A C 1
ATOM 1322 O O . LEU A 1 174 ? 21.523 6.591 -33.258 1.00 87.56 174 LEU A O 1
ATOM 1326 N N . CYS A 1 175 ? 19.751 7.200 -32.019 1.00 85.62 175 CYS A N 1
ATOM 1327 C CA . CYS A 1 175 ? 19.579 8.509 -32.648 1.00 85.62 175 CYS A CA 1
ATOM 1328 C C . CYS A 1 175 ? 20.825 9.390 -32.485 1.00 85.62 175 CYS A C 1
ATOM 1330 O O . CYS A 1 175 ? 21.283 9.970 -33.466 1.00 85.62 175 CYS A O 1
ATOM 1332 N N . MET A 1 176 ? 21.410 9.448 -31.283 1.00 85.25 176 MET A N 1
ATOM 1333 C CA . MET A 1 176 ? 22.641 10.207 -31.028 1.00 85.25 176 MET A CA 1
ATOM 1334 C C . MET A 1 176 ? 23.835 9.645 -31.809 1.00 85.25 176 MET A C 1
ATOM 1336 O O . MET A 1 176 ? 24.593 10.409 -32.402 1.00 85.25 176 MET A O 1
ATOM 1340 N N . CYS A 1 177 ? 23.985 8.318 -31.877 1.00 80.56 177 CYS A N 1
ATOM 1341 C CA . CYS A 1 177 ? 25.035 7.688 -32.679 1.00 80.56 177 CYS A CA 1
ATOM 1342 C C . CYS A 1 177 ? 24.876 7.972 -34.180 1.00 80.56 177 CYS A C 1
ATOM 1344 O O . CYS A 1 177 ? 25.872 8.245 -34.843 1.00 80.56 177 CYS A O 1
ATOM 1346 N N . CYS A 1 178 ? 23.653 7.947 -34.717 1.00 80.94 178 CYS A N 1
ATOM 1347 C CA . CYS A 1 178 ? 23.396 8.290 -36.116 1.00 80.94 178 CYS A CA 1
ATOM 1348 C C . CYS A 1 178 ? 23.686 9.770 -36.408 1.00 80.94 178 CYS A C 1
ATOM 1350 O O . CYS A 1 178 ? 24.313 10.068 -37.421 1.00 80.94 178 CYS A O 1
ATOM 1352 N N . TYR A 1 179 ? 23.308 10.683 -35.507 1.00 73.50 179 TYR A N 1
ATOM 1353 C CA . TYR A 1 179 ? 23.541 12.124 -35.673 1.00 73.50 179 TYR A CA 1
ATOM 1354 C C . TYR A 1 179 ? 25.032 12.497 -35.659 1.00 73.50 179 TYR A C 1
ATOM 1356 O O . TYR A 1 179 ? 25.451 13.410 -36.364 1.00 73.50 179 TYR A O 1
ATOM 1364 N N . CYS A 1 180 ? 25.847 11.779 -34.881 1.00 69.25 180 CYS A N 1
ATOM 1365 C CA . CYS A 1 180 ? 27.300 11.962 -34.856 1.00 69.25 180 CYS A CA 1
ATOM 1366 C C . CYS A 1 180 ? 28.025 11.358 -36.071 1.00 69.25 180 CYS A C 1
ATOM 1368 O O . CYS A 1 180 ? 29.200 11.650 -36.256 1.00 69.25 180 CYS A O 1
ATOM 1370 N N . CYS A 1 181 ? 27.376 10.499 -36.865 1.00 64.56 181 CYS A N 1
ATOM 1371 C CA . CYS A 1 181 ? 27.977 9.896 -38.061 1.00 64.56 181 CYS A CA 1
ATOM 1372 C C . CYS A 1 181 ? 27.649 10.641 -39.365 1.00 64.56 181 CYS A C 1
ATOM 1374 O O . CYS A 1 181 ? 28.274 10.346 -40.380 1.00 64.56 181 CYS A O 1
ATOM 1376 N N . ASP A 1 182 ? 26.678 11.558 -39.346 1.00 61.28 182 ASP A N 1
ATOM 1377 C CA . ASP A 1 182 ? 26.259 12.364 -40.507 1.00 61.28 182 ASP A CA 1
ATOM 1378 C C . ASP A 1 182 ? 26.913 13.766 -40.534 1.00 61.28 182 ASP A C 1
ATOM 1380 O O . ASP A 1 182 ? 26.695 14.559 -41.447 1.00 61.28 182 ASP A O 1
ATOM 1384 N N . ARG A 1 183 ? 27.728 14.080 -39.519 1.00 52.91 183 ARG A N 1
ATOM 1385 C CA . ARG A 1 183 ? 28.594 15.266 -39.450 1.00 52.91 183 ARG A CA 1
ATOM 1386 C C . ARG A 1 183 ? 30.055 14.865 -39.573 1.00 52.91 183 ARG A C 1
ATOM 1388 O O . ARG A 1 183 ? 30.801 15.655 -40.190 1.00 52.91 183 ARG A O 1
#

pLDDT: mean 74.91, std 21.31, range [27.58, 96.56]

Organism: Klebsormidium nitens (NCBI:txid105231)

Me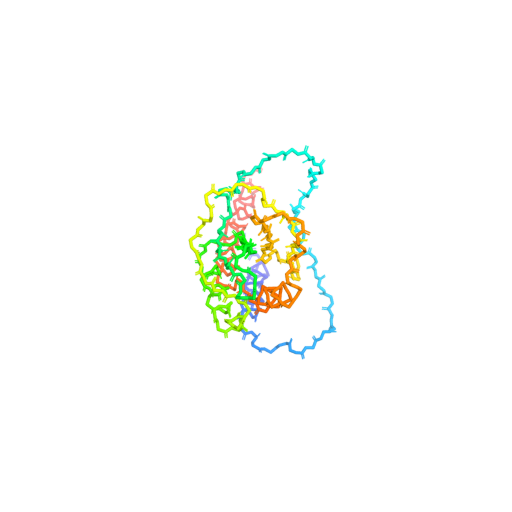an predicted aligned error: 13.89 Å

Sequence (183 aa):
MRMSRSLLLLSVLAVLLAARVTSAQDFMNPSLGYVAVLVAAQGTSADSSDDSSMDSSLTYSFWRDVKNPNQFYAVSTSWRLSYPKHVSRKITTQCSQLVTPVHRPWEGGWVHDHSVSNRGVDKGSISSRNAAGGTAPDSEAEACFTNVLRDTYPSLEIGLLAGFLVPIGILILLCMCCYCCDR